Protein AF-A0A6N7Q7H0-F1 (afdb_monomer)

Foldseek 3Di:
DVVLLLQQLVVLLVLQQPDDPQDDDQWHFLQVSLVPVVPDPDRPNQVDSVSSLVSVVVCVVVVSFDFAADDDDPPDDVVSQVSRWHDDDPDTTGTTGNDDPVNVVVVVVVVLVPDDPVRNVVVVVLVVLLVVLCVLLVPPAALVPDDLLVNLVVLQVQCQVDQWWDFLQVSVVVCVVSSRCSVPDSVNSLVSVQVCCVVVSWPFAADDVVNDDDDPSQVVQWHDDPNDTTTTTGHPDDRDAPPVHDPDPPPPPDPPPVVVPPPPDPDD

Structure (mmCIF, N/CA/C/O backbone):
data_AF-A0A6N7Q7H0-F1
#
_entry.id   AF-A0A6N7Q7H0-F1
#
loop_
_atom_site.group_PDB
_atom_site.id
_atom_site.type_symbol
_atom_site.label_atom_id
_atom_site.label_alt_id
_atom_site.label_comp_id
_atom_site.label_asym_id
_atom_site.label_entity_id
_atom_site.label_seq_id
_atom_site.pdbx_PDB_ins_code
_atom_site.Cartn_x
_atom_site.Cartn_y
_atom_site.Cartn_z
_atom_site.occupancy
_atom_site.B_iso_or_equiv
_atom_site.auth_seq_id
_atom_site.auth_comp_id
_atom_site.auth_asym_id
_atom_site.auth_atom_id
_atom_site.pdbx_PDB_model_num
ATOM 1 N N . MET A 1 1 ? 29.461 3.430 -31.596 1.00 56.12 1 MET A N 1
ATOM 2 C CA . MET A 1 1 ? 28.627 2.215 -31.397 1.00 56.12 1 MET A CA 1
ATOM 3 C C . MET A 1 1 ? 27.780 2.255 -30.113 1.00 56.12 1 MET A C 1
ATOM 5 O O . MET A 1 1 ? 26.590 1.986 -30.199 1.00 56.12 1 MET A O 1
ATOM 9 N N . ASN A 1 2 ? 28.327 2.650 -28.950 1.00 62.22 2 ASN A N 1
ATOM 10 C CA . ASN A 1 2 ? 27.585 2.681 -27.670 1.00 62.22 2 ASN A CA 1
ATOM 11 C C . ASN A 1 2 ? 26.350 3.607 -27.648 1.00 62.22 2 ASN A C 1
ATOM 13 O O . ASN A 1 2 ? 25.322 3.217 -27.105 1.00 62.22 2 ASN A O 1
ATOM 17 N N . ALA A 1 3 ? 26.410 4.793 -28.267 1.00 70.69 3 ALA A N 1
ATOM 18 C CA . ALA A 1 3 ? 25.269 5.719 -28.323 1.00 70.69 3 ALA A CA 1
ATOM 19 C C . ALA A 1 3 ? 24.063 5.134 -29.087 1.00 70.69 3 ALA A C 1
ATOM 21 O O . ALA A 1 3 ? 22.930 5.220 -28.628 1.00 70.69 3 ALA A O 1
ATOM 22 N N . SER A 1 4 ? 24.323 4.439 -30.201 1.00 82.19 4 SER A N 1
ATOM 23 C CA . SER A 1 4 ? 23.300 3.769 -31.020 1.00 82.19 4 SER A CA 1
ATOM 24 C C . SER A 1 4 ? 22.627 2.593 -30.295 1.00 82.19 4 SER A C 1
ATOM 26 O O . SER A 1 4 ? 21.465 2.282 -30.556 1.00 82.19 4 SER A O 1
ATOM 28 N N . LEU A 1 5 ? 23.340 1.927 -29.381 1.00 82.75 5 LEU A N 1
ATOM 29 C CA . LEU A 1 5 ? 22.776 0.847 -28.568 1.00 82.75 5 LEU A CA 1
ATOM 30 C C . LEU A 1 5 ? 21.947 1.386 -27.393 1.00 82.75 5 LEU A C 1
ATOM 32 O O . LEU A 1 5 ? 20.908 0.813 -27.086 1.00 82.75 5 LEU A O 1
ATOM 36 N N . ARG A 1 6 ? 22.366 2.502 -26.780 1.00 82.25 6 ARG A N 1
ATOM 37 C CA . ARG A 1 6 ? 21.584 3.198 -25.742 1.00 82.25 6 ARG A CA 1
ATOM 38 C C . ARG A 1 6 ? 20.275 3.753 -26.296 1.00 82.25 6 ARG A C 1
ATOM 40 O O . ARG A 1 6 ? 19.232 3.457 -25.736 1.00 82.25 6 ARG A O 1
ATOM 47 N N . ALA A 1 7 ? 20.320 4.465 -27.425 1.00 81.75 7 ALA A N 1
ATOM 48 C CA . ALA A 1 7 ? 19.116 4.984 -28.079 1.00 81.75 7 ALA A CA 1
ATOM 49 C C . ALA A 1 7 ? 18.137 3.858 -28.455 1.00 81.75 7 ALA A C 1
ATOM 51 O O . ALA A 1 7 ? 16.937 3.974 -28.230 1.00 81.75 7 ALA A O 1
ATOM 52 N N . PHE A 1 8 ? 18.663 2.732 -28.955 1.00 85.19 8 PHE A N 1
ATOM 53 C CA . PHE A 1 8 ? 17.863 1.532 -29.195 1.00 85.19 8 PHE A CA 1
ATOM 54 C C . PHE A 1 8 ? 17.214 1.006 -27.906 1.00 85.19 8 PHE A C 1
ATOM 56 O O . PHE A 1 8 ? 16.010 0.781 -27.895 1.00 85.19 8 PHE A O 1
ATOM 63 N N . ALA A 1 9 ? 17.980 0.838 -26.823 1.00 86.00 9 ALA A N 1
ATOM 64 C CA . ALA A 1 9 ? 17.459 0.332 -25.554 1.00 86.00 9 ALA A CA 1
ATOM 65 C C . ALA A 1 9 ? 16.361 1.238 -24.975 1.00 86.00 9 ALA A C 1
ATOM 67 O O . ALA A 1 9 ? 15.273 0.751 -24.680 1.00 86.00 9 ALA A O 1
ATOM 68 N N . SER A 1 10 ? 16.596 2.552 -24.917 1.00 82.62 10 SER A N 1
ATOM 69 C CA . SER A 1 10 ? 15.601 3.526 -24.453 1.00 82.62 10 SER A CA 1
ATOM 70 C C . SER A 1 10 ? 14.346 3.541 -25.330 1.00 82.62 10 SER A C 1
ATOM 72 O O . SER A 1 10 ? 13.234 3.604 -24.810 1.00 82.62 10 SER A O 1
ATOM 74 N N . GLY A 1 11 ? 14.501 3.425 -26.654 1.00 82.56 11 GLY A N 1
ATOM 75 C CA . GLY A 1 11 ? 13.370 3.294 -27.574 1.00 82.56 11 GLY A CA 1
ATOM 76 C C . GLY A 1 11 ? 12.549 2.027 -27.322 1.00 82.56 11 GLY A C 1
ATOM 77 O O . GLY A 1 11 ? 11.324 2.074 -27.373 1.00 82.56 11 GLY A O 1
ATOM 78 N N . MET A 1 12 ? 13.201 0.907 -26.995 1.00 86.25 12 ME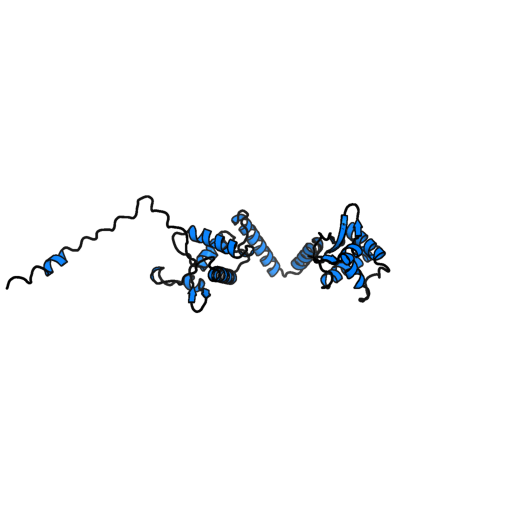T A N 1
ATOM 79 C CA . MET A 1 12 ? 12.520 -0.354 -26.679 1.00 86.25 12 MET A CA 1
ATOM 80 C C . MET A 1 12 ? 11.807 -0.332 -25.332 1.00 86.25 12 MET A C 1
ATOM 82 O O . MET A 1 12 ? 10.687 -0.825 -25.249 1.00 86.25 12 MET A O 1
ATOM 86 N N . GLU A 1 13 ? 12.404 0.264 -24.301 1.00 84.69 13 GLU A N 1
ATOM 87 C CA . GLU A 1 13 ? 11.727 0.458 -23.014 1.00 84.69 13 GLU A CA 1
ATOM 88 C C . GLU A 1 13 ? 10.519 1.397 -23.165 1.00 84.69 13 GLU A C 1
ATOM 90 O O . GLU A 1 13 ? 9.438 1.103 -22.659 1.00 84.69 13 GLU A O 1
ATOM 95 N N . SER A 1 14 ? 10.663 2.492 -23.922 1.00 82.19 14 SER A N 1
ATOM 96 C CA . SER A 1 14 ? 9.556 3.409 -24.219 1.00 82.19 14 SER A CA 1
ATOM 97 C C . SER A 1 14 ? 8.421 2.709 -24.974 1.00 82.19 14 SER A C 1
ATOM 99 O O . SER A 1 14 ? 7.264 2.818 -24.565 1.00 82.19 14 SER A O 1
ATOM 101 N N . ALA A 1 15 ? 8.749 1.927 -26.007 1.00 84.19 15 ALA A N 1
ATOM 102 C CA . ALA A 1 15 ? 7.771 1.132 -26.742 1.00 84.19 15 ALA A CA 1
ATOM 103 C C . ALA A 1 15 ? 7.095 0.088 -25.839 1.00 84.19 15 ALA A C 1
ATOM 105 O O . ALA A 1 15 ? 5.876 -0.013 -25.835 1.00 84.19 15 ALA A O 1
ATOM 106 N N . ALA A 1 16 ? 7.846 -0.638 -25.007 1.00 86.00 16 ALA A N 1
ATOM 107 C CA . ALA A 1 16 ? 7.274 -1.618 -24.084 1.00 86.00 16 ALA A CA 1
ATOM 108 C C . ALA A 1 16 ? 6.296 -0.974 -23.078 1.00 86.00 16 ALA A C 1
ATOM 110 O O . ALA A 1 16 ? 5.300 -1.587 -22.691 1.00 86.00 16 ALA A O 1
ATOM 111 N N . ARG A 1 17 ? 6.520 0.282 -22.671 1.00 82.75 17 ARG A N 1
ATOM 112 C CA . ARG A 1 17 ? 5.592 1.010 -21.788 1.00 82.75 17 ARG A CA 1
ATOM 113 C C . ARG A 1 17 ? 4.275 1.366 -22.473 1.00 82.75 17 ARG A C 1
ATOM 115 O O . ARG A 1 17 ? 3.238 1.250 -21.824 1.00 82.75 17 ARG A O 1
ATOM 122 N N . SER A 1 18 ? 4.307 1.764 -23.746 1.00 79.56 18 SER A N 1
ATOM 123 C CA . SER A 1 18 ? 3.118 2.220 -24.483 1.00 79.56 18 SER A CA 1
ATOM 124 C C . SER A 1 18 ? 2.223 1.094 -25.006 1.00 79.56 18 SER A C 1
ATOM 126 O O . SER A 1 18 ? 1.130 1.366 -25.489 1.00 79.56 18 SER A O 1
ATOM 128 N N . VAL A 1 19 ? 2.685 -0.154 -24.956 1.00 80.19 19 VAL A N 1
ATOM 129 C CA . VAL A 1 19 ? 2.004 -1.296 -25.575 1.00 80.19 19 VAL A CA 1
ATOM 130 C C . VAL A 1 19 ? 1.002 -1.939 -24.632 1.00 80.19 19 VAL A C 1
ATOM 132 O O . VAL A 1 19 ? 1.286 -2.160 -23.456 1.00 80.19 19 VAL A O 1
ATOM 135 N N . THR A 1 20 ? -0.160 -2.272 -25.187 1.00 74.00 20 THR A N 1
ATOM 136 C CA . THR A 1 20 ? -1.246 -3.000 -24.519 1.00 74.00 20 THR A CA 1
ATOM 137 C C . THR A 1 20 ? -1.360 -4.453 -24.993 1.00 74.00 20 THR A C 1
ATOM 139 O O . THR A 1 20 ? -1.853 -5.295 -24.249 1.00 74.00 20 THR A O 1
ATOM 142 N N . GLU A 1 21 ? -0.866 -4.778 -26.192 1.00 76.50 21 GLU A N 1
ATOM 143 C CA . GLU A 1 21 ? -0.900 -6.127 -26.771 1.00 76.50 21 GLU A CA 1
ATOM 144 C C . GLU A 1 21 ? 0.366 -6.944 -26.473 1.00 76.50 21 GLU A C 1
ATOM 146 O O . GLU A 1 21 ? 1.487 -6.443 -26.527 1.00 76.50 21 GLU A O 1
ATOM 151 N N . GLY A 1 22 ? 0.216 -8.246 -26.208 1.00 75.88 22 GLY A N 1
ATOM 152 C CA . GLY A 1 22 ? 1.366 -9.115 -25.922 1.00 75.88 22 GLY A CA 1
ATOM 153 C C . GLY A 1 22 ? 2.081 -8.771 -24.609 1.00 75.88 22 GLY A C 1
ATOM 154 O O . GLY A 1 22 ? 3.275 -9.048 -24.469 1.00 75.88 22 GLY A O 1
ATOM 155 N N . VAL A 1 23 ? 1.359 -8.155 -23.672 1.00 83.56 23 VAL A N 1
ATOM 156 C CA . VAL A 1 23 ? 1.803 -7.896 -22.300 1.00 83.56 23 VAL A CA 1
ATOM 157 C C . VAL A 1 23 ? 1.622 -9.169 -21.474 1.00 83.56 23 VAL A C 1
ATOM 159 O O . VAL A 1 23 ? 0.589 -9.830 -21.562 1.00 83.56 23 VAL A O 1
ATOM 162 N N . HIS A 1 24 ? 2.628 -9.512 -20.679 1.00 82.31 24 HIS A N 1
ATOM 163 C CA . HIS A 1 24 ? 2.572 -10.600 -19.711 1.00 82.31 24 HIS A CA 1
ATOM 164 C C . HIS A 1 24 ? 3.369 -10.196 -18.473 1.00 82.31 24 HIS A C 1
ATOM 166 O O . HIS A 1 24 ? 4.541 -9.821 -18.591 1.00 82.31 24 HIS A O 1
ATOM 172 N N . ASP A 1 25 ? 2.716 -10.239 -17.312 1.00 81.62 25 ASP A N 1
ATOM 173 C CA . ASP A 1 25 ? 3.185 -9.610 -16.076 1.00 81.62 25 ASP A CA 1
ATOM 174 C C . ASP A 1 25 ? 3.637 -8.154 -16.337 1.00 81.62 25 ASP A C 1
ATOM 176 O O . ASP A 1 25 ? 2.934 -7.368 -16.978 1.00 81.62 25 ASP A O 1
ATOM 180 N N . ASP A 1 26 ? 4.849 -7.805 -15.903 1.00 80.25 26 ASP A N 1
ATOM 181 C CA . ASP A 1 26 ? 5.472 -6.492 -16.094 1.00 80.25 26 ASP A CA 1
ATOM 182 C C . ASP A 1 26 ? 6.269 -6.372 -17.410 1.00 80.25 26 ASP A C 1
ATOM 184 O O . ASP A 1 26 ? 7.030 -5.419 -17.612 1.00 80.25 26 ASP A O 1
ATOM 188 N N . GLY A 1 27 ? 6.132 -7.336 -18.325 1.00 86.69 27 GLY A N 1
ATOM 189 C CA . GLY A 1 27 ? 6.903 -7.424 -19.565 1.00 86.69 27 GLY A CA 1
ATOM 190 C C . GLY A 1 27 ? 6.055 -7.420 -20.836 1.00 86.69 27 GLY A C 1
ATOM 191 O O . GLY A 1 27 ? 4.852 -7.661 -20.818 1.00 86.69 27 GLY A O 1
ATOM 192 N N . VAL A 1 28 ? 6.704 -7.169 -21.974 1.00 89.81 28 VAL A N 1
ATOM 193 C CA . VAL A 1 28 ? 6.108 -7.309 -23.314 1.00 89.81 28 VAL A CA 1
ATOM 194 C C . VAL A 1 28 ? 6.876 -8.356 -24.102 1.00 89.81 28 VAL A C 1
ATOM 196 O O . VAL A 1 28 ? 8.111 -8.340 -24.127 1.00 89.81 28 VAL A O 1
ATOM 199 N N . PHE A 1 29 ? 6.161 -9.257 -24.771 1.00 91.81 29 PHE A N 1
ATOM 200 C CA . PHE A 1 29 ? 6.767 -10.259 -25.642 1.00 91.81 29 PHE A CA 1
ATOM 201 C C . PHE A 1 29 ? 7.604 -9.619 -26.757 1.00 91.81 29 PHE A C 1
ATOM 203 O O . PHE A 1 29 ? 7.188 -8.675 -27.430 1.00 91.81 29 PHE A O 1
ATOM 210 N N . ILE A 1 30 ? 8.795 -10.178 -26.985 1.00 92.06 30 ILE A N 1
ATOM 211 C CA . ILE A 1 30 ? 9.772 -9.665 -27.958 1.00 92.06 30 ILE A CA 1
ATOM 212 C C . ILE A 1 30 ? 9.209 -9.647 -29.388 1.00 92.06 30 ILE A C 1
ATOM 214 O O . ILE A 1 30 ? 9.493 -8.717 -30.142 1.00 92.06 30 ILE A O 1
ATOM 218 N N . ALA A 1 31 ? 8.428 -10.656 -29.785 1.00 89.44 31 ALA A N 1
ATOM 219 C CA . ALA A 1 31 ? 7.894 -10.737 -31.145 1.00 89.44 31 ALA A CA 1
ATOM 220 C C . ALA A 1 31 ? 6.818 -9.669 -31.449 1.00 89.44 31 ALA A C 1
ATOM 222 O O . ALA A 1 31 ? 6.947 -9.009 -32.481 1.00 89.44 31 ALA A O 1
ATOM 223 N N . PRO A 1 32 ? 5.805 -9.434 -30.591 1.00 87.00 32 PRO A N 1
ATOM 224 C CA . PRO A 1 32 ? 4.932 -8.262 -30.692 1.00 87.00 32 PRO A CA 1
ATOM 225 C C . PRO A 1 32 ? 5.707 -6.944 -30.647 1.00 87.00 32 PRO A C 1
ATOM 227 O O . PRO A 1 32 ? 5.487 -6.083 -31.496 1.00 87.00 32 PRO A O 1
ATOM 230 N N . LEU A 1 33 ? 6.691 -6.820 -29.746 1.00 86.69 33 LEU A N 1
ATOM 231 C CA . LEU A 1 33 ? 7.492 -5.601 -29.625 1.00 86.69 33 LEU A CA 1
ATOM 232 C C . LEU A 1 33 ? 8.263 -5.270 -30.911 1.00 86.69 33 LEU A C 1
ATOM 234 O O . LEU A 1 33 ? 8.369 -4.106 -31.275 1.00 86.69 33 LEU A O 1
ATOM 238 N N . PHE A 1 34 ? 8.756 -6.280 -31.634 1.00 84.81 34 PHE A N 1
ATOM 239 C CA . PHE A 1 34 ? 9.429 -6.112 -32.927 1.00 84.81 34 PHE A CA 1
ATOM 240 C C . PHE A 1 34 ? 8.527 -5.514 -34.018 1.00 84.81 34 PHE A C 1
ATOM 242 O O . PHE A 1 34 ? 9.032 -4.869 -34.937 1.00 84.81 34 PHE A O 1
ATOM 249 N N . ARG A 1 35 ? 7.206 -5.722 -33.946 1.00 76.50 35 ARG A N 1
ATOM 250 C CA . ARG A 1 35 ? 6.269 -5.255 -34.982 1.00 76.50 35 ARG A CA 1
ATOM 251 C C . ARG A 1 35 ? 5.987 -3.751 -34.906 1.00 76.50 35 ARG A C 1
ATOM 253 O O . ARG A 1 35 ? 5.651 -3.162 -35.923 1.00 76.50 35 ARG A O 1
ATOM 260 N N . LEU A 1 36 ? 6.187 -3.136 -33.744 1.00 70.25 36 LEU A N 1
ATOM 261 C CA . LEU A 1 36 ? 5.838 -1.740 -33.456 1.00 70.25 36 LEU A CA 1
ATOM 262 C C . LEU A 1 36 ? 6.839 -0.679 -33.951 1.00 70.25 36 LEU A C 1
ATOM 264 O O . LEU A 1 36 ? 6.400 0.339 -34.480 1.00 70.25 36 LEU A O 1
ATOM 268 N N . PRO A 1 37 ? 8.175 -0.853 -33.839 1.00 58.00 37 PRO A N 1
ATOM 269 C CA . PRO A 1 37 ? 9.135 0.167 -34.269 1.00 58.00 37 PRO A CA 1
ATOM 270 C C . PRO A 1 37 ? 9.243 0.323 -35.796 1.00 58.00 37 PRO A C 1
ATOM 272 O O . PRO A 1 37 ? 10.163 0.982 -36.269 1.00 58.00 37 PRO A O 1
ATOM 275 N N . ARG A 1 38 ? 8.322 -0.256 -36.578 1.00 55.66 38 ARG A N 1
ATOM 276 C CA . ARG A 1 38 ? 8.178 0.037 -38.011 1.00 55.66 38 ARG A CA 1
ATOM 277 C C . ARG A 1 38 ? 7.305 1.264 -38.301 1.00 55.66 38 ARG A C 1
ATOM 279 O O . ARG A 1 38 ? 7.331 1.727 -39.432 1.00 55.66 38 ARG A O 1
ATOM 286 N N . GLU A 1 39 ? 6.593 1.803 -37.308 1.00 48.50 39 GLU A N 1
ATOM 287 C CA . GLU A 1 39 ? 5.636 2.908 -37.506 1.00 48.50 39 GLU A CA 1
ATOM 288 C C . GLU A 1 39 ? 6.085 4.263 -36.929 1.00 48.50 39 GLU A C 1
ATOM 290 O O . GLU A 1 39 ? 5.432 5.275 -37.167 1.00 48.50 39 GLU A O 1
ATOM 295 N N . ARG A 1 40 ? 7.200 4.328 -36.185 1.00 49.25 40 ARG A N 1
ATOM 296 C CA . ARG A 1 40 ? 7.731 5.591 -35.640 1.00 49.25 40 ARG A CA 1
ATOM 297 C C . ARG A 1 40 ? 9.182 5.804 -36.050 1.00 49.25 40 ARG A C 1
ATOM 299 O O . ARG A 1 40 ? 10.071 5.075 -35.608 1.00 49.25 40 ARG A O 1
ATOM 306 N N . ASP A 1 41 ? 9.398 6.832 -36.863 1.00 49.62 41 ASP A N 1
ATOM 307 C CA . ASP A 1 41 ? 10.705 7.340 -37.272 1.00 49.62 41 ASP A CA 1
ATOM 308 C C . ASP A 1 41 ? 11.636 7.522 -36.061 1.00 49.62 41 ASP A C 1
ATOM 310 O O . ASP A 1 41 ? 11.394 8.362 -35.195 1.00 49.62 41 ASP A O 1
ATOM 314 N N . GLY A 1 42 ? 12.710 6.726 -35.982 1.00 50.09 42 GLY A N 1
ATOM 315 C CA . GLY A 1 42 ? 13.804 6.983 -35.034 1.00 50.09 42 GLY A CA 1
ATOM 316 C C . GLY A 1 42 ? 14.519 5.776 -34.420 1.00 50.09 42 GLY A C 1
ATOM 317 O O . GLY A 1 42 ? 15.613 5.946 -33.879 1.00 50.09 42 GLY A O 1
ATOM 318 N N . VAL A 1 43 ? 13.989 4.551 -34.506 1.00 52.44 43 VAL A N 1
ATOM 319 C CA . VAL A 1 43 ? 14.730 3.352 -34.060 1.00 52.44 43 VAL A CA 1
ATOM 320 C C . VAL A 1 43 ? 15.498 2.783 -35.255 1.00 52.44 43 VAL A C 1
ATOM 322 O O . VAL A 1 43 ? 14.880 2.565 -36.294 1.00 52.44 43 VAL A O 1
ATOM 325 N N . PRO A 1 44 ? 16.819 2.510 -35.167 1.00 53.25 44 PRO A N 1
ATOM 326 C CA . PRO A 1 44 ? 17.532 1.858 -36.262 1.00 53.25 44 PRO A CA 1
ATOM 327 C C . PRO A 1 44 ? 16.843 0.528 -36.575 1.00 53.25 44 PRO A C 1
ATOM 329 O O . PRO A 1 44 ? 16.862 -0.397 -35.756 1.00 53.25 44 PRO A O 1
ATOM 332 N N . ALA A 1 45 ? 16.189 0.479 -37.738 1.00 60.22 45 ALA A N 1
ATOM 333 C CA . ALA A 1 45 ? 15.333 -0.619 -38.145 1.00 60.22 45 ALA A CA 1
ATOM 334 C C . ALA A 1 45 ? 16.143 -1.915 -38.120 1.00 60.22 45 ALA A C 1
ATOM 336 O O . ALA A 1 45 ? 17.085 -2.103 -38.889 1.00 60.22 45 ALA A O 1
ATOM 337 N N . CYS A 1 46 ? 15.799 -2.816 -37.204 1.00 71.75 46 CYS A N 1
ATOM 338 C CA . CYS A 1 46 ? 16.313 -4.171 -37.280 1.00 71.75 46 CYS A CA 1
ATOM 339 C C . CYS A 1 46 ? 15.587 -4.843 -38.455 1.00 71.75 46 CYS A C 1
ATOM 341 O O . CYS A 1 46 ? 14.362 -4.963 -38.406 1.00 71.75 46 CYS A O 1
ATOM 343 N N . PRO A 1 47 ? 16.292 -5.264 -39.520 1.00 73.81 47 PRO A N 1
ATOM 344 C CA . PRO A 1 47 ? 15.638 -5.741 -40.741 1.00 73.81 47 PRO A CA 1
ATOM 345 C C . PRO A 1 47 ? 14.868 -7.046 -40.509 1.00 73.81 47 PRO A C 1
ATOM 347 O O . PRO A 1 47 ? 13.892 -7.331 -41.200 1.00 73.81 47 PRO A O 1
ATOM 350 N N . THR A 1 48 ? 15.277 -7.825 -39.505 1.00 86.31 48 THR A N 1
ATOM 351 C CA . THR A 1 48 ? 14.691 -9.118 -39.156 1.00 86.31 48 THR A CA 1
ATOM 352 C C . THR A 1 48 ? 14.493 -9.252 -37.650 1.00 86.31 48 THR A C 1
ATOM 354 O O . THR A 1 48 ? 15.207 -8.636 -36.852 1.00 86.31 48 THR A O 1
ATOM 357 N N . LEU A 1 49 ? 13.566 -10.130 -37.254 1.00 87.56 49 LEU A N 1
ATOM 358 C CA . LEU A 1 49 ? 13.350 -10.494 -35.851 1.00 87.56 49 LEU A CA 1
ATOM 359 C C . LEU A 1 49 ? 14.626 -11.071 -35.212 1.00 87.56 49 LEU A C 1
ATOM 361 O O . LEU A 1 49 ? 14.902 -10.826 -34.041 1.00 87.56 49 LEU A O 1
ATOM 365 N N . SER A 1 50 ? 15.445 -11.794 -35.979 1.00 89.25 50 SER A N 1
ATOM 366 C CA . SER A 1 50 ? 16.729 -12.323 -35.504 1.00 89.25 50 SER A CA 1
ATOM 367 C C . SER A 1 50 ? 17.742 -11.212 -35.213 1.00 89.25 50 SER A C 1
ATOM 369 O O . SER A 1 50 ? 18.377 -11.229 -34.159 1.00 89.25 50 SER A O 1
ATOM 371 N N . ALA A 1 51 ? 17.858 -10.213 -36.097 1.00 88.19 51 ALA A N 1
ATOM 372 C CA . ALA A 1 51 ? 18.715 -9.048 -35.866 1.00 88.19 51 ALA A CA 1
ATOM 373 C C . ALA A 1 51 ? 18.238 -8.235 -34.653 1.00 88.19 51 ALA A C 1
ATOM 375 O O . ALA A 1 51 ? 19.048 -7.792 -33.838 1.00 88.19 51 ALA A O 1
ATOM 376 N N . PHE A 1 52 ? 16.919 -8.108 -34.494 1.00 89.50 52 PHE A N 1
ATOM 377 C CA . PHE A 1 52 ? 16.300 -7.464 -33.341 1.00 89.50 52 PHE A CA 1
ATOM 378 C C . PHE A 1 52 ? 16.639 -8.177 -32.028 1.00 89.50 52 PHE A C 1
ATOM 380 O O . PHE A 1 52 ? 17.153 -7.556 -31.099 1.00 89.50 52 PHE A O 1
ATOM 387 N N . LYS A 1 53 ? 16.448 -9.500 -31.978 1.00 92.81 53 LYS A N 1
ATOM 388 C CA . LYS A 1 53 ? 16.820 -10.346 -30.835 1.00 92.81 53 LYS A CA 1
ATOM 389 C C . LYS A 1 53 ? 18.305 -10.238 -30.490 1.00 92.81 53 LYS A C 1
ATOM 391 O O . LYS A 1 53 ? 18.649 -10.088 -29.320 1.00 92.81 53 LYS A O 1
ATOM 396 N N . ALA A 1 54 ? 19.188 -10.270 -31.489 1.00 91.62 54 ALA A N 1
ATOM 397 C CA . ALA A 1 54 ? 20.627 -10.119 -31.276 1.00 91.62 54 ALA A CA 1
ATOM 398 C C . ALA A 1 54 ? 20.973 -8.750 -30.667 1.00 91.62 54 ALA A C 1
ATOM 400 O O . ALA A 1 54 ? 21.789 -8.659 -29.748 1.00 91.62 54 ALA A O 1
ATOM 401 N N . ARG A 1 55 ? 20.308 -7.685 -31.128 1.00 90.50 55 ARG A N 1
ATOM 402 C CA . ARG A 1 55 ? 20.505 -6.328 -30.612 1.00 90.50 55 ARG A CA 1
ATOM 403 C C . ARG A 1 55 ? 19.940 -6.146 -29.199 1.00 90.50 55 ARG A C 1
ATOM 405 O O . ARG A 1 55 ? 20.597 -5.513 -28.373 1.00 90.50 55 ARG A O 1
ATOM 412 N N . LEU A 1 56 ? 18.796 -6.762 -28.884 1.00 91.88 56 LEU A N 1
ATOM 413 C CA . LEU A 1 56 ? 18.262 -6.848 -27.517 1.00 91.88 56 LEU A CA 1
ATOM 414 C C . LEU A 1 56 ? 19.238 -7.562 -26.579 1.00 91.88 56 LEU A C 1
ATOM 416 O O . LEU A 1 56 ? 19.527 -7.048 -25.502 1.00 91.88 56 LEU A O 1
ATOM 420 N N . LEU A 1 57 ? 19.807 -8.698 -26.997 1.00 93.31 57 LEU A N 1
ATOM 421 C CA . LEU A 1 57 ? 20.832 -9.393 -26.214 1.00 93.31 57 LEU A CA 1
ATOM 422 C C . LEU A 1 57 ? 22.082 -8.538 -26.010 1.00 93.31 57 LEU A C 1
ATOM 424 O O . LEU A 1 57 ? 22.664 -8.554 -24.929 1.00 93.31 57 LEU A O 1
ATOM 428 N N . GLN A 1 58 ? 22.505 -7.784 -27.025 1.00 91.31 58 GLN A N 1
ATOM 429 C CA . GLN A 1 58 ? 23.641 -6.877 -26.899 1.00 91.31 58 GLN A CA 1
ATOM 430 C C . GLN A 1 58 ? 23.366 -5.779 -25.862 1.00 91.31 58 GLN A C 1
ATOM 432 O O . GLN A 1 58 ? 24.231 -5.500 -25.032 1.00 91.31 58 GLN A O 1
ATOM 437 N N . ALA A 1 59 ? 22.169 -5.185 -25.878 1.00 88.88 59 ALA A N 1
ATOM 438 C CA . ALA A 1 59 ? 21.745 -4.188 -24.896 1.00 88.88 59 ALA A CA 1
ATOM 439 C C . ALA A 1 59 ? 21.628 -4.788 -23.483 1.00 88.88 59 ALA A C 1
ATOM 441 O O . ALA A 1 59 ? 22.149 -4.208 -22.530 1.00 88.88 59 ALA A O 1
ATOM 442 N N . TYR A 1 60 ? 21.048 -5.983 -23.363 1.00 90.31 60 TYR A N 1
ATOM 443 C CA . TYR A 1 60 ? 20.947 -6.740 -22.114 1.00 90.31 60 TYR A CA 1
ATOM 444 C C . TYR A 1 60 ? 22.322 -7.072 -21.518 1.00 90.31 60 TYR A C 1
ATOM 446 O O . TYR A 1 60 ? 22.594 -6.763 -20.362 1.00 90.31 60 TYR A O 1
ATOM 454 N N . ASN A 1 61 ? 23.242 -7.618 -22.319 1.00 89.25 61 ASN A N 1
ATOM 455 C CA . ASN A 1 61 ? 24.597 -7.964 -21.873 1.00 89.25 61 ASN A CA 1
ATOM 456 C C . ASN A 1 61 ? 25.417 -6.728 -21.461 1.00 89.25 61 ASN A C 1
ATOM 458 O O . ASN A 1 61 ? 26.388 -6.846 -20.718 1.00 89.25 61 ASN A O 1
ATOM 462 N N . ARG A 1 62 ? 25.041 -5.539 -21.950 1.00 86.38 62 ARG A N 1
ATOM 463 C CA . ARG A 1 62 ? 25.611 -4.245 -21.547 1.00 86.38 62 ARG A CA 1
ATOM 464 C C . ARG A 1 62 ? 24.855 -3.592 -20.383 1.00 86.38 62 ARG A C 1
ATOM 466 O O . ARG A 1 62 ? 25.246 -2.512 -19.954 1.00 86.38 62 ARG A O 1
ATOM 473 N N . GLY A 1 63 ? 23.803 -4.232 -19.874 1.00 84.12 63 GLY A N 1
ATOM 474 C CA . GLY A 1 63 ? 22.995 -3.753 -18.754 1.00 84.12 63 GLY A CA 1
ATOM 475 C C . GLY A 1 63 ? 22.166 -2.506 -19.064 1.00 84.12 63 GLY A C 1
ATOM 476 O O . GLY A 1 63 ? 21.917 -1.725 -18.149 1.00 84.12 63 GLY A O 1
ATOM 477 N N . LEU A 1 64 ? 21.802 -2.301 -20.335 1.00 85.25 64 LEU A N 1
ATOM 478 C CA . LEU A 1 64 ? 21.046 -1.136 -20.814 1.00 85.25 64 LEU A CA 1
ATOM 479 C C . LEU A 1 64 ? 19.527 -1.346 -20.813 1.00 85.25 64 LEU A C 1
ATOM 481 O O . LEU A 1 64 ? 18.796 -0.377 -20.944 1.00 85.25 64 LEU A O 1
ATOM 485 N N . LEU A 1 65 ? 19.074 -2.596 -20.722 1.00 88.06 65 LEU A N 1
ATOM 486 C CA . LEU A 1 65 ? 17.672 -2.978 -20.570 1.00 88.06 65 LEU A CA 1
ATOM 487 C C . LEU A 1 65 ? 17.592 -4.309 -19.821 1.00 88.06 65 LEU A C 1
ATOM 489 O O . LEU A 1 65 ? 18.588 -5.036 -19.726 1.00 88.06 65 LEU A O 1
ATOM 493 N N . GLU A 1 66 ? 16.403 -4.649 -19.336 1.00 90.25 66 GLU A N 1
ATOM 494 C CA . GLU A 1 66 ? 16.137 -5.919 -18.663 1.00 90.25 66 GLU A CA 1
ATOM 495 C C . GLU A 1 66 ? 15.272 -6.837 -19.537 1.00 90.25 66 GLU A C 1
ATOM 497 O O . GLU A 1 66 ? 14.298 -6.416 -20.163 1.00 90.25 66 GLU A O 1
ATOM 502 N N . LEU A 1 67 ? 15.653 -8.115 -19.581 1.00 92.00 67 LEU A N 1
ATOM 503 C CA . LEU A 1 67 ? 14.899 -9.176 -20.239 1.00 92.00 67 LEU A CA 1
ATOM 504 C C . LEU A 1 67 ? 14.384 -10.151 -19.185 1.00 92.00 67 LEU A C 1
ATOM 506 O O . LEU A 1 67 ? 15.090 -10.450 -18.220 1.00 92.00 67 LEU A O 1
ATOM 510 N N . ALA A 1 68 ? 13.186 -10.687 -19.398 1.00 90.44 68 ALA A N 1
ATOM 511 C CA . ALA A 1 68 ? 12.565 -11.637 -18.483 1.00 90.44 68 ALA A CA 1
ATOM 512 C C . ALA A 1 68 ? 12.148 -12.937 -19.171 1.00 90.44 68 ALA A C 1
ATOM 514 O O . ALA A 1 68 ? 11.988 -13.026 -20.395 1.00 90.44 68 ALA A O 1
ATOM 515 N N . THR A 1 69 ? 12.034 -13.977 -18.352 1.00 91.00 69 THR A N 1
ATOM 516 C CA . THR A 1 69 ? 11.530 -15.284 -18.758 1.00 91.00 69 THR A CA 1
ATOM 517 C C . THR A 1 69 ? 10.016 -15.297 -18.558 1.00 91.00 69 THR A C 1
ATOM 519 O O . THR A 1 69 ? 9.513 -14.696 -17.617 1.00 91.00 69 THR A O 1
ATOM 522 N N . CYS A 1 70 ? 9.287 -15.942 -19.467 1.00 86.50 70 CYS A N 1
ATOM 523 C CA . CYS A 1 70 ? 7.874 -16.225 -19.261 1.00 86.50 70 CYS A CA 1
ATOM 524 C C . CYS A 1 70 ? 7.807 -17.592 -18.577 1.00 86.50 70 CYS A C 1
ATOM 526 O O . CYS A 1 70 ? 8.302 -18.581 -19.130 1.00 86.50 70 CYS A O 1
ATOM 528 N N . GLN A 1 71 ? 7.270 -17.634 -17.359 1.00 75.81 71 GLN A N 1
ATOM 529 C CA . GLN A 1 71 ? 6.894 -18.897 -16.735 1.00 75.81 71 GLN A CA 1
ATOM 530 C C . GLN A 1 71 ? 5.568 -19.313 -17.371 1.00 75.81 71 GLN A C 1
ATOM 532 O O . GLN A 1 71 ? 4.678 -18.484 -17.520 1.00 75.81 71 GLN A O 1
ATOM 537 N N . ARG A 1 72 ? 5.487 -20.555 -17.862 1.00 62.09 72 ARG A N 1
ATOM 538 C CA . ARG A 1 72 ? 4.346 -21.039 -18.656 1.00 62.09 72 ARG A CA 1
ATOM 539 C C . ARG A 1 72 ? 3.025 -20.703 -17.955 1.00 62.09 72 ARG A C 1
ATOM 541 O O . ARG A 1 72 ? 2.779 -21.212 -16.869 1.00 62.09 72 ARG A O 1
ATOM 548 N N . ALA A 1 73 ? 2.198 -19.896 -18.610 1.00 60.50 73 ALA A N 1
ATOM 549 C CA . ALA A 1 73 ? 0.824 -19.616 -18.218 1.00 60.50 73 ALA A CA 1
ATOM 550 C C . ALA A 1 73 ? -0.123 -20.220 -19.265 1.00 60.50 73 ALA A C 1
ATOM 552 O O . ALA A 1 73 ? 0.184 -20.182 -20.460 1.00 60.50 73 ALA A O 1
ATOM 553 N N . GLU A 1 74 ? -1.241 -20.794 -18.815 1.00 57.62 74 GLU A N 1
ATOM 554 C CA . GLU A 1 74 ? -2.222 -21.499 -19.660 1.00 57.62 74 GLU A CA 1
ATOM 555 C C . GLU A 1 74 ? -2.867 -20.578 -20.715 1.00 57.62 74 GLU A C 1
ATOM 557 O O . GLU A 1 74 ? -3.205 -21.033 -21.805 1.00 57.62 74 GLU A O 1
ATOM 562 N N . ASP A 1 75 ? -2.909 -19.268 -20.450 1.00 69.38 75 ASP A N 1
ATOM 563 C CA . ASP A 1 75 ? -3.592 -18.269 -21.284 1.00 69.38 75 ASP A CA 1
ATOM 564 C C . ASP A 1 75 ? -2.697 -17.586 -22.340 1.00 69.38 75 ASP A C 1
ATOM 566 O O . ASP A 1 75 ? -3.125 -16.660 -23.033 1.00 69.38 75 ASP A O 1
ATOM 570 N N . VAL A 1 76 ? -1.433 -18.001 -22.484 1.00 77.69 76 VAL A N 1
ATOM 571 C CA . VAL A 1 76 ? -0.487 -17.354 -23.409 1.00 77.69 76 VAL A CA 1
ATOM 572 C C . VAL A 1 76 ? -0.342 -18.155 -24.699 1.00 77.69 76 VAL A C 1
ATOM 574 O O . VAL A 1 76 ? 0.022 -19.329 -24.691 1.00 77.69 76 VAL A O 1
ATOM 577 N N . ASN A 1 77 ? -0.517 -17.484 -25.843 1.00 83.88 77 ASN A N 1
ATOM 578 C CA . ASN A 1 77 ? -0.338 -18.106 -27.153 1.00 83.88 77 ASN A CA 1
ATOM 579 C C . ASN A 1 77 ? 1.091 -18.690 -27.312 1.00 83.88 77 ASN A C 1
ATOM 581 O O . ASN A 1 77 ? 2.068 -17.928 -27.361 1.00 83.88 77 ASN A O 1
ATOM 585 N N . PRO A 1 78 ? 1.244 -20.020 -27.479 1.00 85.19 78 PRO A N 1
ATOM 586 C CA . PRO A 1 78 ? 2.550 -20.677 -27.513 1.00 85.19 78 PRO A CA 1
ATOM 587 C C . PRO A 1 78 ? 3.411 -20.250 -28.708 1.00 85.19 78 PRO A C 1
ATOM 589 O O . PRO A 1 78 ? 4.641 -20.250 -28.616 1.00 85.19 78 PRO A O 1
ATOM 592 N N . LEU A 1 79 ? 2.795 -19.821 -29.815 1.00 87.31 79 LEU A N 1
ATOM 593 C CA . LEU A 1 79 ? 3.518 -19.304 -30.977 1.00 87.31 79 LEU A CA 1
ATOM 594 C C . LEU A 1 79 ? 4.181 -17.960 -30.669 1.00 87.31 79 LEU A C 1
ATOM 596 O O . LEU A 1 79 ? 5.296 -17.712 -31.125 1.00 87.31 79 LEU A O 1
ATOM 600 N N . VAL A 1 80 ? 3.540 -17.109 -29.862 1.00 87.69 80 VAL A N 1
ATOM 601 C CA . VAL A 1 80 ? 4.115 -15.825 -29.431 1.00 87.69 80 VAL A CA 1
ATOM 602 C C . VAL A 1 80 ? 5.309 -16.062 -28.510 1.00 87.69 80 VAL A C 1
ATOM 604 O O . VAL A 1 80 ? 6.342 -15.409 -28.675 1.00 87.69 80 VAL A O 1
ATOM 607 N N . VAL A 1 81 ? 5.212 -17.035 -27.599 1.00 87.69 81 VAL A N 1
ATOM 608 C CA . VAL A 1 81 ? 6.315 -17.429 -26.708 1.00 87.69 81 VAL A CA 1
ATOM 609 C C . VAL A 1 81 ? 7.501 -17.948 -27.520 1.00 87.69 81 VAL A C 1
ATOM 611 O O . VAL A 1 81 ? 8.615 -17.441 -27.374 1.00 87.69 81 VAL A O 1
ATOM 614 N N . ALA A 1 82 ? 7.267 -18.893 -28.435 1.00 88.94 82 ALA A N 1
ATOM 615 C CA . ALA A 1 82 ? 8.310 -19.454 -29.292 1.00 88.94 82 ALA A CA 1
ATOM 616 C C . ALA A 1 82 ? 8.948 -18.385 -30.196 1.00 88.94 82 ALA A C 1
ATOM 618 O O . ALA A 1 82 ? 10.174 -18.272 -30.276 1.00 88.94 82 ALA A O 1
ATOM 619 N N . ALA A 1 83 ? 8.129 -17.534 -30.821 1.00 89.00 83 ALA A N 1
ATOM 620 C CA . ALA A 1 83 ? 8.607 -16.434 -31.652 1.00 89.00 83 ALA A CA 1
ATOM 621 C C . ALA A 1 83 ? 9.392 -15.393 -30.844 1.00 89.00 83 ALA A C 1
ATOM 623 O O . ALA A 1 83 ? 10.298 -14.764 -31.389 1.00 89.00 83 ALA A O 1
ATOM 624 N N . SER A 1 84 ? 9.111 -15.230 -29.552 1.00 91.94 84 SER A N 1
ATOM 625 C CA . SER A 1 84 ? 9.805 -14.278 -28.678 1.00 91.94 84 SER A CA 1
ATOM 626 C C . SER A 1 84 ? 11.068 -14.842 -28.030 1.00 91.94 84 SER A C 1
ATOM 628 O O . SER A 1 84 ? 11.917 -14.069 -27.599 1.00 91.94 84 SER A O 1
ATOM 630 N N . ALA A 1 85 ? 11.241 -16.164 -28.015 1.00 92.38 85 ALA A N 1
ATOM 631 C CA . ALA A 1 85 ? 12.362 -16.819 -27.355 1.00 92.38 85 ALA A CA 1
ATOM 632 C C . ALA A 1 85 ? 13.724 -16.328 -27.882 1.00 92.38 85 AL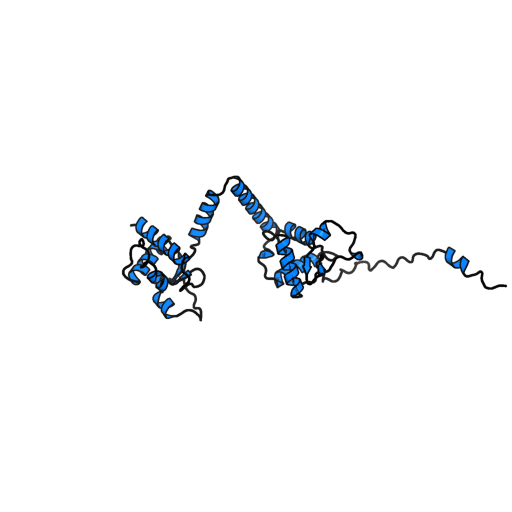A A C 1
ATOM 634 O O . ALA A 1 85 ? 14.014 -16.382 -29.084 1.00 92.38 85 ALA A O 1
ATOM 635 N N . VAL A 1 86 ? 14.579 -15.868 -26.971 1.00 93.06 86 VAL A N 1
ATOM 636 C CA . VAL A 1 86 ? 15.962 -15.475 -27.241 1.00 93.06 86 VAL A CA 1
ATOM 637 C C . VAL A 1 86 ? 16.872 -15.999 -26.134 1.00 93.06 86 VAL A C 1
ATOM 639 O O . VAL A 1 86 ? 16.627 -15.793 -24.948 1.00 93.06 86 VAL A O 1
ATOM 642 N N . ARG A 1 87 ? 17.931 -16.718 -26.510 1.00 91.12 87 ARG A N 1
ATOM 643 C CA . ARG A 1 87 ? 18.800 -17.410 -25.553 1.00 91.12 87 ARG A CA 1
ATOM 644 C C . ARG A 1 87 ? 20.077 -16.619 -25.296 1.00 91.12 87 ARG A C 1
ATOM 646 O O . ARG A 1 87 ? 20.794 -16.286 -26.234 1.00 91.12 87 ARG A O 1
ATOM 653 N N . SER A 1 88 ? 20.400 -16.399 -24.025 1.00 89.31 88 SER A N 1
ATOM 654 C CA . SER A 1 88 ? 21.731 -15.973 -23.583 1.00 89.31 88 SER A CA 1
ATOM 655 C C . SER A 1 88 ? 22.268 -16.990 -22.588 1.00 89.31 88 SER A C 1
ATOM 657 O O . SER A 1 88 ? 21.672 -17.217 -21.534 1.00 89.31 88 SER A O 1
ATOM 659 N N . ARG A 1 89 ? 23.406 -17.615 -22.906 1.00 86.44 89 ARG A N 1
ATOM 660 C CA . ARG A 1 89 ? 24.029 -18.655 -22.069 1.00 86.44 89 ARG A CA 1
ATOM 661 C C . ARG A 1 89 ? 23.023 -19.772 -21.707 1.00 86.44 89 ARG A C 1
ATOM 663 O O . ARG A 1 89 ? 22.597 -20.536 -22.578 1.00 86.44 89 ARG A O 1
ATOM 670 N N . ARG A 1 90 ? 22.651 -19.875 -20.425 1.00 88.38 90 ARG A N 1
ATOM 671 C CA . ARG A 1 90 ? 21.739 -20.888 -19.866 1.00 88.38 90 ARG A CA 1
ATOM 672 C C . ARG A 1 90 ? 20.288 -20.405 -19.724 1.00 88.38 90 ARG A C 1
ATOM 674 O O . ARG A 1 90 ? 19.456 -21.184 -19.280 1.00 88.38 90 ARG A O 1
ATOM 681 N N . THR A 1 91 ? 19.979 -19.170 -20.123 1.00 89.12 91 THR A N 1
ATOM 682 C CA . THR A 1 91 ? 18.660 -18.557 -19.915 1.00 89.12 91 THR A CA 1
ATOM 683 C C . THR A 1 91 ? 17.993 -18.233 -21.247 1.00 89.12 91 THR A C 1
ATOM 685 O O . THR A 1 91 ? 18.622 -17.659 -22.139 1.00 89.12 91 THR A O 1
ATOM 688 N N . THR A 1 92 ? 16.711 -18.577 -21.373 1.00 92.81 92 THR A N 1
ATOM 689 C CA . THR A 1 92 ? 15.869 -18.188 -22.512 1.00 92.81 92 THR A CA 1
ATOM 690 C C . THR A 1 92 ? 14.908 -17.099 -22.069 1.00 92.81 92 THR A C 1
ATOM 692 O O . THR A 1 92 ? 14.021 -17.334 -21.251 1.00 92.81 92 THR A O 1
ATOM 695 N N . PHE A 1 93 ? 15.096 -15.905 -22.609 1.00 93.62 93 PHE A N 1
ATOM 696 C CA . PHE A 1 93 ? 14.228 -14.762 -22.384 1.00 93.62 93 PHE A CA 1
ATOM 697 C C . PHE A 1 93 ? 13.118 -14.720 -23.426 1.00 93.62 93 PHE A C 1
ATOM 699 O O . PHE A 1 93 ? 13.285 -15.198 -24.547 1.00 93.62 93 PHE A O 1
ATOM 706 N N . HIS A 1 94 ? 11.996 -14.127 -23.046 1.00 93.75 94 HIS A N 1
ATOM 707 C CA . HIS A 1 94 ? 10.803 -14.015 -23.885 1.00 93.75 94 HIS A CA 1
ATOM 708 C C . HIS A 1 94 ? 10.249 -12.588 -23.879 1.00 93.75 94 HIS A C 1
ATOM 710 O O . HIS A 1 94 ? 9.587 -12.179 -24.831 1.00 93.75 94 HIS A O 1
ATOM 716 N N . LEU A 1 95 ? 10.539 -11.833 -22.819 1.00 92.38 95 LEU A N 1
ATOM 717 C CA . LEU A 1 95 ? 9.956 -10.529 -22.551 1.00 92.38 95 LEU A CA 1
ATOM 718 C C . LEU A 1 95 ? 11.046 -9.461 -22.473 1.00 92.38 95 LEU A C 1
ATOM 720 O O . LEU A 1 95 ? 12.134 -9.720 -21.949 1.00 92.38 95 LEU A O 1
ATOM 724 N N . VAL A 1 96 ? 10.720 -8.254 -22.922 1.00 90.44 96 VAL A N 1
ATOM 725 C CA . VAL A 1 96 ? 11.407 -7.021 -22.520 1.00 90.44 96 VAL A CA 1
ATOM 726 C C . VAL A 1 96 ? 10.636 -6.432 -21.343 1.00 90.44 96 VAL A C 1
ATOM 728 O O . VAL A 1 96 ? 9.418 -6.277 -21.425 1.00 90.44 96 VAL A O 1
ATOM 731 N N . GLN A 1 97 ? 11.323 -6.140 -20.240 1.00 88.62 97 GLN A N 1
ATOM 732 C CA . GLN A 1 97 ? 10.704 -5.544 -19.054 1.00 88.62 97 GLN A CA 1
ATOM 733 C C . GLN A 1 97 ? 10.255 -4.107 -19.348 1.00 88.62 97 GLN A C 1
ATOM 735 O O . GLN A 1 97 ? 11.018 -3.319 -19.907 1.00 88.62 97 GLN A O 1
ATOM 740 N N . ARG A 1 98 ? 9.021 -3.759 -18.960 1.00 80.62 98 ARG A N 1
ATOM 741 C CA . ARG A 1 98 ? 8.465 -2.400 -19.135 1.00 80.62 98 ARG A CA 1
ATOM 742 C C . ARG A 1 98 ? 9.116 -1.402 -18.175 1.00 80.62 98 ARG A C 1
ATOM 744 O O . ARG A 1 98 ? 9.264 -0.217 -18.492 1.00 80.62 98 ARG A O 1
ATOM 751 N N . TRP A 1 99 ? 9.536 -1.908 -17.018 1.00 70.12 99 TRP A N 1
ATOM 752 C CA . TRP A 1 99 ? 10.143 -1.155 -15.930 1.00 70.12 99 TRP A CA 1
ATOM 753 C C . TRP A 1 99 ? 11.385 -1.900 -15.440 1.00 70.12 99 TRP A C 1
ATOM 755 O O . TRP A 1 99 ? 11.301 -2.762 -14.570 1.00 70.12 99 TRP A O 1
ATOM 765 N N . SER A 1 100 ? 12.554 -1.599 -16.010 1.00 64.44 100 SER A N 1
ATOM 766 C CA . SER A 1 100 ? 13.802 -2.153 -15.479 1.00 64.44 100 SER A CA 1
ATOM 767 C C . SER A 1 100 ? 14.027 -1.631 -14.053 1.00 64.44 100 SER A C 1
ATOM 769 O O . SER A 1 100 ? 13.833 -0.442 -13.786 1.00 64.44 100 SER A O 1
ATOM 771 N N . ARG A 1 101 ? 14.458 -2.476 -13.105 1.00 61.16 101 ARG A N 1
ATOM 772 C CA . ARG A 1 101 ? 14.688 -2.028 -11.711 1.00 61.16 101 ARG A CA 1
ATOM 773 C C . ARG A 1 101 ? 15.647 -0.837 -11.639 1.00 61.16 101 ARG A C 1
ATOM 775 O O . ARG A 1 101 ? 15.479 0.043 -10.801 1.00 61.16 101 ARG A O 1
ATOM 782 N N . ARG A 1 102 ? 16.611 -0.770 -12.561 1.00 61.16 102 ARG A N 1
ATOM 783 C CA . ARG A 1 102 ? 17.529 0.370 -12.718 1.00 61.16 102 ARG A CA 1
ATOM 784 C C . ARG A 1 102 ? 16.840 1.667 -13.143 1.00 61.16 102 ARG A C 1
ATOM 786 O O . ARG A 1 102 ? 17.220 2.719 -12.640 1.00 61.16 102 ARG A O 1
ATOM 793 N N . THR A 1 103 ? 15.844 1.615 -14.030 1.00 61.09 103 THR A N 1
ATOM 794 C CA . THR A 1 103 ? 15.113 2.827 -14.436 1.00 61.09 103 THR A CA 1
ATOM 795 C C . THR A 1 103 ? 14.186 3.334 -13.345 1.00 61.09 103 THR A C 1
ATOM 797 O O . THR A 1 103 ? 13.976 4.536 -13.280 1.00 61.09 103 THR A O 1
ATOM 800 N N . MET A 1 104 ? 13.696 2.473 -12.448 1.00 61.41 104 MET A N 1
ATOM 801 C CA . MET A 1 104 ? 12.954 2.935 -11.271 1.00 61.41 104 MET A CA 1
ATOM 802 C C . MET A 1 104 ? 13.835 3.750 -10.321 1.00 61.41 104 MET A C 1
ATOM 804 O O . MET A 1 104 ? 13.428 4.833 -9.921 1.00 61.41 104 MET A O 1
ATOM 808 N N . PHE A 1 105 ? 15.045 3.280 -9.994 1.00 65.38 105 PHE A N 1
ATOM 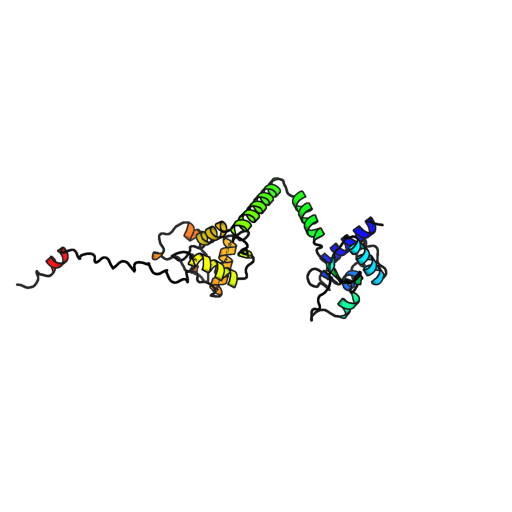809 C CA . PHE A 1 105 ? 15.963 4.046 -9.140 1.00 65.38 105 PHE A CA 1
ATOM 810 C C . PHE A 1 105 ? 16.423 5.345 -9.803 1.00 65.38 105 PHE A C 1
ATOM 812 O O . PHE A 1 105 ? 16.356 6.387 -9.169 1.00 65.38 105 PHE A O 1
ATOM 819 N N . ALA A 1 106 ? 16.791 5.307 -11.087 1.00 66.38 106 ALA A N 1
ATOM 820 C CA . ALA A 1 106 ? 17.160 6.519 -11.817 1.00 66.38 106 ALA A CA 1
ATOM 821 C C . ALA A 1 106 ? 15.993 7.521 -11.906 1.00 66.38 106 ALA A C 1
ATOM 823 O O . ALA A 1 106 ? 16.186 8.704 -11.666 1.00 66.38 106 ALA A O 1
ATOM 824 N N . ALA A 1 107 ? 14.768 7.054 -12.171 1.00 68.81 107 ALA A N 1
ATOM 825 C CA . ALA A 1 107 ? 13.589 7.918 -12.178 1.00 68.81 107 ALA A CA 1
ATOM 826 C C . ALA A 1 107 ? 13.270 8.478 -10.785 1.00 68.81 107 ALA A C 1
ATOM 828 O O . ALA A 1 107 ? 12.826 9.616 -10.673 1.00 68.81 107 ALA A O 1
ATOM 829 N N . LEU A 1 108 ? 13.488 7.702 -9.720 1.00 73.56 108 LEU A N 1
ATOM 830 C CA . LEU A 1 108 ? 13.348 8.189 -8.349 1.00 73.56 108 LEU A CA 1
ATOM 831 C C . LEU A 1 108 ? 14.400 9.255 -8.031 1.00 73.56 108 LEU A C 1
ATOM 833 O O . LEU A 1 108 ? 14.041 10.275 -7.451 1.00 73.56 108 LEU A O 1
ATOM 837 N N . ASP A 1 109 ? 15.650 9.061 -8.448 1.00 74.75 109 ASP A N 1
ATOM 838 C CA . ASP A 1 109 ? 16.720 10.047 -8.284 1.00 74.75 109 ASP A CA 1
ATOM 839 C C . ASP A 1 109 ? 16.421 11.337 -9.063 1.00 74.75 109 ASP A C 1
ATOM 841 O O . ASP A 1 109 ? 16.553 12.429 -8.509 1.00 74.75 109 ASP A O 1
ATOM 845 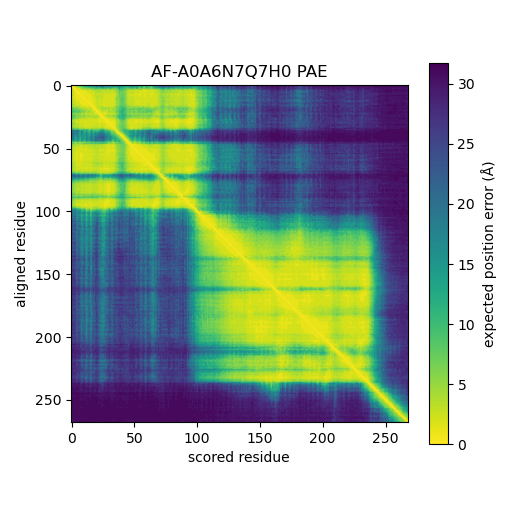N N . ASP A 1 110 ? 15.932 11.229 -10.302 1.00 77.31 110 ASP A N 1
ATOM 846 C CA . ASP A 1 110 ? 15.509 12.377 -11.113 1.00 77.31 110 ASP A CA 1
ATOM 847 C C . ASP A 1 110 ? 14.347 13.133 -10.450 1.00 77.31 110 ASP A C 1
ATOM 849 O O . ASP A 1 110 ? 14.355 14.363 -10.370 1.00 77.31 110 ASP A O 1
ATOM 853 N N . VAL A 1 111 ? 13.353 12.407 -9.922 1.00 78.25 111 VAL A N 1
ATOM 854 C CA . VAL A 1 111 ? 12.225 12.999 -9.188 1.00 78.25 111 VAL A CA 1
ATOM 855 C C . VAL A 1 111 ? 12.718 13.705 -7.933 1.00 78.25 111 VAL A C 1
ATOM 857 O O . VAL A 1 111 ? 12.329 14.845 -7.698 1.00 78.25 111 VAL A O 1
ATOM 860 N N . VAL A 1 112 ? 13.588 13.066 -7.148 1.00 80.38 112 VAL A N 1
ATOM 861 C CA . VAL A 1 112 ? 14.180 13.648 -5.938 1.00 80.38 112 VAL A CA 1
ATOM 862 C C . VAL A 1 112 ? 14.983 14.907 -6.272 1.00 80.38 112 VAL A C 1
ATOM 864 O O . VAL A 1 112 ? 14.851 15.904 -5.563 1.00 80.38 112 VAL A O 1
ATOM 867 N N . GLY A 1 113 ? 15.752 14.896 -7.364 1.00 77.31 113 GLY A N 1
ATOM 868 C CA . GLY A 1 113 ? 16.497 16.055 -7.857 1.00 77.31 113 GLY A CA 1
ATOM 869 C C . GLY A 1 113 ? 15.608 17.198 -8.357 1.00 77.31 113 GLY A C 1
ATOM 870 O O . GLY A 1 113 ? 15.999 18.360 -8.267 1.00 77.31 113 GLY A O 1
ATOM 871 N N . ALA A 1 114 ? 14.400 16.890 -8.836 1.00 84.62 114 ALA A N 1
ATOM 872 C CA . ALA A 1 114 ? 13.417 17.872 -9.289 1.00 84.62 114 ALA A CA 1
ATOM 873 C C . ALA A 1 114 ? 12.543 18.453 -8.158 1.00 84.62 114 ALA A C 1
ATOM 875 O O . ALA A 1 114 ? 11.806 19.418 -8.386 1.00 84.62 114 ALA A O 1
ATOM 876 N N . LEU A 1 115 ? 12.586 17.891 -6.943 1.00 83.56 115 LEU A N 1
ATOM 877 C CA . LEU A 1 115 ? 11.808 18.402 -5.815 1.00 83.56 115 LEU A CA 1
ATOM 878 C C . LEU A 1 115 ? 12.305 19.786 -5.381 1.00 83.56 115 LEU A C 1
ATOM 880 O O . LEU A 1 115 ? 13.501 20.038 -5.243 1.00 83.56 115 LEU A O 1
ATOM 884 N N . SER A 1 116 ? 11.366 20.677 -5.055 1.00 90.25 116 SER A N 1
ATOM 885 C CA . SER A 1 116 ? 11.714 21.919 -4.361 1.00 90.25 116 SER A CA 1
ATOM 886 C C . SER A 1 116 ? 12.341 21.610 -2.991 1.00 90.25 116 SER A C 1
ATOM 888 O O . SER A 1 116 ? 11.995 20.593 -2.380 1.00 90.25 116 SER A O 1
ATOM 890 N N . PRO A 1 117 ? 13.187 22.494 -2.428 1.00 88.50 117 PRO A N 1
ATOM 891 C CA . PRO A 1 117 ? 13.812 22.261 -1.122 1.00 88.50 117 PRO A CA 1
ATOM 892 C C . PRO A 1 117 ? 12.810 21.927 -0.005 1.00 88.50 117 PRO A C 1
ATOM 894 O O . PRO A 1 117 ? 13.063 21.058 0.828 1.00 88.50 117 PRO A O 1
ATOM 897 N N . LYS A 1 118 ? 11.629 22.564 -0.025 1.00 90.00 118 LYS A N 1
ATOM 898 C CA . LYS A 1 118 ? 10.536 22.291 0.920 1.00 90.00 118 LYS A CA 1
ATOM 899 C C . LYS A 1 118 ? 9.941 20.894 0.725 1.00 90.00 118 LYS A C 1
ATOM 901 O O . LYS A 1 118 ? 9.693 20.197 1.705 1.00 90.00 118 LYS A O 1
ATOM 906 N N . ALA A 1 119 ? 9.710 20.487 -0.523 1.00 84.81 119 ALA A N 1
ATOM 907 C CA . ALA A 1 119 ? 9.168 19.167 -0.834 1.00 84.81 119 ALA A CA 1
ATOM 908 C C . ALA A 1 119 ? 10.175 18.055 -0.509 1.00 84.81 119 ALA A C 1
ATOM 910 O O . ALA A 1 119 ? 9.793 17.032 0.054 1.00 84.81 119 ALA A O 1
ATOM 911 N N . TYR A 1 120 ? 11.462 18.283 -0.778 1.00 85.94 120 TYR A N 1
ATOM 912 C CA . TYR A 1 120 ? 12.533 17.365 -0.406 1.00 85.94 120 TYR A CA 1
ATOM 913 C C . TYR A 1 120 ? 12.637 17.188 1.115 1.00 85.94 120 TYR A C 1
ATOM 915 O O . TYR A 1 120 ? 12.691 16.058 1.598 1.00 85.94 120 TYR A O 1
ATOM 923 N N . ALA A 1 121 ? 12.599 18.282 1.885 1.00 87.56 121 ALA A N 1
ATOM 924 C CA . ALA A 1 121 ? 12.594 18.216 3.347 1.00 87.56 121 ALA A CA 1
ATOM 925 C C . ALA A 1 121 ? 11.392 17.415 3.877 1.00 87.56 121 ALA A C 1
ATOM 927 O O . ALA A 1 121 ? 11.575 16.496 4.672 1.00 87.56 121 ALA A O 1
ATOM 928 N N . ALA A 1 122 ? 10.187 17.680 3.361 1.00 87.25 122 ALA A N 1
ATOM 929 C CA . ALA A 1 122 ? 8.986 16.935 3.735 1.00 87.25 122 ALA A CA 1
ATOM 930 C C . ALA A 1 122 ? 9.079 15.440 3.375 1.00 87.25 122 ALA A C 1
ATOM 932 O O . ALA A 1 122 ? 8.709 14.586 4.180 1.00 87.25 122 ALA A O 1
ATOM 933 N N . ALA A 1 123 ? 9.610 15.105 2.194 1.00 86.75 123 ALA A N 1
ATOM 934 C CA . ALA A 1 123 ? 9.824 13.721 1.776 1.00 86.75 123 ALA A CA 1
ATOM 935 C C . ALA A 1 123 ? 10.846 13.006 2.673 1.00 86.75 123 ALA A C 1
ATOM 937 O O . ALA A 1 123 ? 10.626 11.863 3.074 1.00 86.75 123 ALA A O 1
ATOM 938 N N . LYS A 1 124 ? 11.935 13.689 3.043 1.00 88.12 124 LYS A N 1
ATOM 939 C CA . LYS A 1 124 ? 12.950 13.176 3.969 1.00 88.12 124 LYS A CA 1
ATOM 940 C C . LYS A 1 124 ? 12.379 12.948 5.369 1.00 88.12 124 LYS A C 1
ATOM 942 O O . LYS A 1 124 ? 12.637 11.906 5.970 1.00 88.12 124 LYS A O 1
ATOM 947 N N . ASP A 1 125 ? 11.585 13.887 5.877 1.00 89.56 125 ASP A N 1
ATOM 948 C CA . ASP A 1 125 ? 10.925 13.763 7.178 1.00 89.56 125 ASP A CA 1
ATOM 949 C C . ASP A 1 125 ? 9.927 12.602 7.189 1.00 89.56 125 ASP A C 1
ATOM 951 O O . ASP A 1 125 ? 9.907 11.812 8.136 1.00 89.56 125 ASP A O 1
ATOM 955 N N . PHE A 1 126 ? 9.157 12.447 6.111 1.00 86.62 126 PHE A N 1
ATOM 956 C CA . PHE A 1 126 ? 8.253 11.317 5.939 1.00 86.62 126 PHE A CA 1
ATOM 957 C C . PHE A 1 126 ? 9.010 9.987 5.864 1.00 86.62 126 PHE A C 1
ATOM 959 O O . PHE A 1 126 ? 8.652 9.047 6.569 1.00 86.62 126 PHE A O 1
ATOM 966 N N . ALA A 1 127 ? 10.089 9.904 5.081 1.00 87.94 127 ALA A N 1
ATOM 967 C CA . ALA A 1 127 ? 10.923 8.706 4.997 1.00 87.94 127 ALA A CA 1
ATOM 968 C C . ALA A 1 127 ? 11.515 8.323 6.363 1.00 87.94 127 ALA A C 1
ATOM 970 O O . ALA A 1 127 ? 11.521 7.147 6.731 1.00 87.94 127 ALA A O 1
ATOM 971 N N . ARG A 1 128 ? 11.942 9.316 7.156 1.00 90.31 128 ARG A N 1
ATOM 972 C CA . ARG A 1 128 ? 12.379 9.102 8.540 1.00 90.31 128 ARG A CA 1
ATOM 973 C C . ARG A 1 128 ? 11.239 8.575 9.414 1.00 90.31 128 ARG A C 1
ATOM 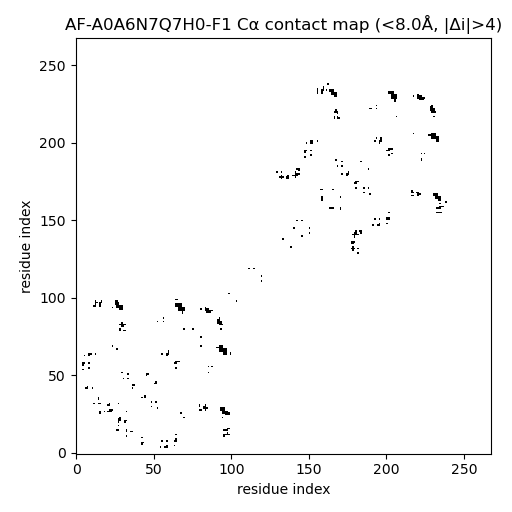975 O O . ARG A 1 128 ? 11.461 7.597 10.118 1.00 90.31 128 ARG A O 1
ATOM 982 N N . LYS A 1 129 ? 10.030 9.154 9.343 1.00 88.19 129 LYS A N 1
ATOM 983 C CA . LYS A 1 129 ? 8.856 8.622 10.068 1.00 88.19 129 LYS A CA 1
ATOM 984 C C . LYS A 1 129 ? 8.601 7.162 9.684 1.00 88.19 129 LYS A C 1
ATOM 986 O O . LYS A 1 129 ? 8.482 6.326 10.566 1.00 88.19 129 LYS A O 1
ATOM 991 N N . VAL A 1 130 ? 8.591 6.838 8.389 1.00 89.00 130 VAL A N 1
ATOM 992 C CA . VAL A 1 130 ? 8.377 5.463 7.901 1.00 89.00 130 VAL A CA 1
ATOM 993 C C . VAL A 1 130 ? 9.406 4.492 8.480 1.00 89.00 130 VAL A C 1
ATOM 995 O O . VAL A 1 130 ? 9.036 3.383 8.857 1.00 89.00 130 VAL A O 1
ATOM 998 N N . HIS A 1 131 ? 10.676 4.898 8.556 1.00 89.44 131 HIS A N 1
ATOM 999 C CA . HIS A 1 131 ? 11.741 4.081 9.132 1.00 89.44 131 HIS A CA 1
ATOM 1000 C C . HIS A 1 131 ? 11.569 3.866 10.642 1.00 89.44 131 HIS A C 1
ATOM 1002 O O . HIS A 1 131 ? 11.709 2.742 11.117 1.00 89.44 131 HIS A O 1
ATOM 1008 N N . GLU A 1 132 ? 11.237 4.915 11.395 1.00 90.56 132 GLU A N 1
ATOM 1009 C CA . GLU A 1 132 ? 10.985 4.798 12.836 1.00 90.56 132 GLU A CA 1
ATOM 1010 C C . GLU A 1 132 ? 9.734 3.960 13.132 1.00 90.56 132 GLU A C 1
ATOM 1012 O O . GLU A 1 132 ? 9.761 3.093 14.002 1.00 90.56 132 GLU A O 1
ATOM 1017 N N . ASP A 1 133 ? 8.664 4.134 12.358 1.00 90.06 133 ASP A N 1
ATOM 1018 C CA . ASP A 1 133 ? 7.455 3.322 12.482 1.00 90.06 133 ASP A CA 1
ATOM 1019 C C . ASP A 1 133 ? 7.730 1.849 12.130 1.00 90.06 133 ASP A C 1
ATOM 1021 O O . ASP A 1 133 ? 7.193 0.955 12.774 1.00 90.06 133 ASP A O 1
ATOM 1025 N N . GLU A 1 134 ? 8.598 1.564 11.150 1.00 88.81 134 GLU A N 1
ATOM 1026 C CA . GLU A 1 134 ? 9.029 0.192 10.837 1.00 88.81 134 GLU A CA 1
ATOM 1027 C C . GLU A 1 134 ? 9.744 -0.468 12.023 1.00 88.81 134 GLU A C 1
ATOM 1029 O O . GLU A 1 134 ? 9.496 -1.639 12.307 1.00 88.81 134 GLU A O 1
ATOM 1034 N N . LYS A 1 135 ? 10.572 0.284 12.762 1.00 89.06 135 LYS A N 1
ATOM 1035 C CA . LYS A 1 135 ? 11.197 -0.223 13.994 1.00 89.06 135 LYS A CA 1
ATOM 1036 C C . LYS A 1 135 ? 10.149 -0.568 15.049 1.00 89.06 135 LYS A C 1
ATOM 1038 O O . LYS A 1 135 ? 10.213 -1.656 15.609 1.00 89.06 135 LYS A O 1
ATOM 1043 N N . ARG A 1 136 ? 9.165 0.311 15.284 1.00 87.19 136 ARG A N 1
ATOM 1044 C CA . ARG A 1 136 ? 8.072 0.065 16.252 1.00 87.19 136 ARG A CA 1
ATOM 1045 C C . ARG A 1 136 ? 7.183 -1.114 15.851 1.00 87.19 136 ARG A C 1
ATOM 1047 O O . ARG A 1 136 ? 6.683 -1.849 16.704 1.00 87.19 136 ARG A O 1
ATOM 1054 N N . ARG A 1 137 ? 7.018 -1.340 14.545 1.00 87.69 137 ARG A N 1
ATOM 1055 C CA . ARG A 1 137 ? 6.283 -2.495 14.026 1.00 87.69 137 ARG A CA 1
ATOM 1056 C C . ARG A 1 137 ? 6.980 -3.823 14.312 1.00 87.69 137 ARG A C 1
ATOM 1058 O O . ARG A 1 137 ? 6.280 -4.827 14.301 1.00 87.69 137 ARG A O 1
ATOM 1065 N N . GLU A 1 138 ? 8.286 -3.870 14.577 1.00 86.12 138 GLU A N 1
ATOM 1066 C CA . GLU A 1 138 ? 9.016 -5.119 14.884 1.00 86.12 138 GLU A CA 1
ATOM 1067 C C . GLU A 1 138 ? 8.771 -6.227 13.832 1.00 86.12 138 GLU A C 1
ATOM 1069 O O . GLU A 1 138 ? 8.577 -7.397 14.152 1.00 86.12 138 GLU A O 1
ATOM 1074 N N . GLY A 1 139 ? 8.715 -5.848 12.549 1.00 80.31 139 GLY A N 1
ATOM 1075 C CA . GLY A 1 139 ? 8.456 -6.769 11.433 1.00 80.31 139 GLY A CA 1
ATOM 1076 C C . GLY A 1 139 ? 6.977 -7.083 11.169 1.00 80.31 139 GLY A C 1
ATOM 1077 O O . GLY A 1 139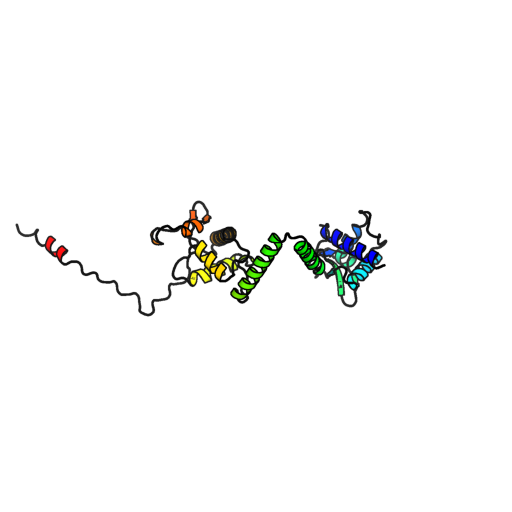 ? 6.664 -7.832 10.242 1.00 80.31 139 GLY A O 1
ATOM 1078 N N . ARG A 1 140 ? 6.045 -6.500 11.933 1.00 85.38 140 ARG A N 1
ATOM 1079 C CA . ARG A 1 140 ? 4.606 -6.576 11.645 1.00 85.38 140 ARG A CA 1
ATOM 1080 C C . ARG A 1 140 ? 4.269 -5.833 10.337 1.00 85.38 140 ARG A C 1
ATOM 1082 O O . ARG A 1 140 ? 4.765 -4.727 10.122 1.00 85.38 140 ARG A O 1
ATOM 1089 N N . PRO A 1 141 ? 3.396 -6.383 9.471 1.00 86.56 141 PRO A N 1
ATOM 1090 C CA . PRO A 1 141 ? 2.962 -5.701 8.252 1.00 86.56 141 PRO A CA 1
ATOM 1091 C C . PRO A 1 141 ? 2.097 -4.472 8.565 1.00 86.56 141 PRO A C 1
ATOM 1093 O O . PRO A 1 141 ? 1.437 -4.399 9.601 1.00 86.56 141 PRO A O 1
ATOM 1096 N N . ARG A 1 142 ? 2.057 -3.512 7.635 1.00 90.81 142 ARG A N 1
ATOM 1097 C CA . ARG A 1 142 ? 1.207 -2.314 7.745 1.00 90.81 142 ARG A CA 1
ATOM 1098 C C . ARG A 1 142 ? -0.256 -2.684 7.544 1.00 90.81 142 ARG A C 1
ATOM 1100 O O . ARG A 1 142 ? -0.576 -3.496 6.677 1.00 90.81 142 ARG A O 1
ATOM 1107 N N . LEU A 1 143 ? -1.169 -1.997 8.225 1.00 92.75 143 LEU A N 1
ATOM 1108 C CA . LEU A 1 143 ? -2.604 -2.257 8.062 1.00 92.75 143 LEU A CA 1
ATOM 1109 C C . LEU A 1 143 ? -3.101 -2.012 6.634 1.00 92.75 143 LEU A C 1
ATOM 1111 O O . LEU A 1 143 ? -4.001 -2.706 6.165 1.00 92.75 143 LEU A O 1
ATOM 1115 N N . LEU A 1 144 ? -2.499 -1.055 5.919 1.00 92.44 144 LEU A N 1
ATOM 1116 C CA . LEU A 1 144 ? -2.853 -0.767 4.529 1.00 92.44 144 LEU A CA 1
ATOM 1117 C C . LEU A 1 144 ? -2.592 -1.963 3.600 1.00 92.44 144 LEU A C 1
ATOM 1119 O O . LEU A 1 144 ? -3.358 -2.168 2.660 1.00 92.44 144 LEU A O 1
ATOM 1123 N N . THR A 1 145 ? -1.542 -2.747 3.865 1.00 91.69 145 THR A N 1
ATOM 1124 C CA . THR A 1 145 ? -1.122 -3.868 3.007 1.00 91.69 145 THR A CA 1
ATOM 1125 C C . THR A 1 145 ? -1.860 -5.167 3.303 1.00 91.69 145 THR A C 1
ATOM 1127 O O . THR A 1 145 ? -1.769 -6.106 2.521 1.00 91.69 145 THR A O 1
ATOM 1130 N N . LEU A 1 146 ? -2.566 -5.245 4.432 1.00 91.62 146 LEU A N 1
ATOM 1131 C CA . LEU A 1 146 ? -3.305 -6.445 4.804 1.00 91.62 146 LEU A CA 1
ATOM 1132 C C . LEU A 1 146 ? -4.562 -6.613 3.937 1.00 91.62 146 LEU A C 1
ATOM 1134 O O . LEU A 1 146 ? -5.177 -5.609 3.565 1.00 91.62 146 LEU A O 1
ATOM 1138 N N . PRO A 1 147 ? -4.999 -7.850 3.649 1.00 93.81 147 PRO A N 1
ATOM 1139 C CA . PRO A 1 147 ? -6.364 -8.108 3.198 1.00 93.81 147 PRO A CA 1
ATOM 1140 C C . PRO A 1 147 ? -7.380 -7.768 4.308 1.00 93.81 147 PRO A C 1
ATOM 1142 O O . PRO A 1 147 ? -7.011 -7.479 5.449 1.00 93.81 147 PRO A O 1
ATOM 1145 N N . LEU A 1 148 ? -8.670 -7.692 3.964 1.00 93.50 148 LEU A N 1
ATOM 1146 C CA . LEU A 1 148 ? -9.703 -7.147 4.859 1.00 93.50 148 LEU A CA 1
ATOM 1147 C C . LEU A 1 148 ? -9.928 -7.999 6.123 1.00 93.50 148 LEU A C 1
ATOM 1149 O O . LEU A 1 148 ? -10.139 -7.443 7.197 1.00 93.50 148 LEU A O 1
ATOM 1153 N N . ASP A 1 149 ? -9.838 -9.319 6.002 1.00 93.38 149 ASP A N 1
ATOM 1154 C CA . ASP A 1 149 ? -9.904 -10.304 7.087 1.00 93.38 149 ASP A CA 1
ATOM 1155 C C . ASP A 1 149 ? -8.728 -10.171 8.064 1.00 93.38 149 ASP A C 1
ATOM 1157 O O . ASP A 1 149 ? -8.941 -10.006 9.265 1.00 93.38 149 ASP A O 1
ATOM 1161 N N . ALA A 1 150 ? -7.492 -10.135 7.559 1.00 93.56 150 ALA A N 1
ATOM 1162 C CA . ALA A 1 150 ? -6.303 -9.950 8.389 1.00 93.56 150 ALA A CA 1
ATOM 1163 C C . ALA A 1 150 ? -6.273 -8.559 9.043 1.00 93.56 150 ALA A C 1
ATOM 1165 O O . ALA A 1 150 ? -5.851 -8.416 10.191 1.00 93.56 150 ALA A O 1
ATOM 1166 N N . PHE A 1 151 ? -6.758 -7.533 8.335 1.00 96.12 151 PHE A N 1
ATOM 1167 C CA . PHE A 1 151 ? -6.973 -6.202 8.896 1.00 96.12 151 PHE A CA 1
ATOM 1168 C C . PHE A 1 151 ? -7.955 -6.249 10.074 1.00 96.12 151 PHE A C 1
ATOM 1170 O O . PHE A 1 151 ? -7.631 -5.745 11.147 1.00 96.12 151 PHE A O 1
ATOM 1177 N N . ALA A 1 152 ? -9.127 -6.868 9.896 1.00 95.50 152 ALA A N 1
ATOM 1178 C CA . ALA A 1 152 ? -10.146 -6.962 10.938 1.00 95.50 152 ALA A CA 1
ATOM 1179 C C . ALA A 1 152 ? -9.636 -7.738 12.159 1.00 95.50 152 ALA A C 1
ATOM 1181 O O . ALA A 1 152 ? -9.763 -7.257 13.282 1.00 95.50 152 ALA A O 1
ATOM 1182 N N . ALA A 1 153 ? -8.974 -8.877 11.940 1.00 93.62 153 ALA A N 1
ATOM 1183 C CA . ALA A 1 153 ? -8.361 -9.665 13.006 1.00 93.62 153 ALA A CA 1
ATOM 1184 C C . ALA A 1 153 ? -7.312 -8.861 13.788 1.00 93.62 153 ALA A C 1
ATOM 1186 O O . ALA A 1 153 ? -7.258 -8.935 15.015 1.00 93.62 153 ALA A O 1
ATOM 1187 N N . ARG A 1 154 ? -6.501 -8.050 13.096 1.00 93.94 154 ARG A N 1
ATOM 1188 C CA . ARG A 1 154 ? -5.492 -7.209 13.743 1.00 93.94 154 ARG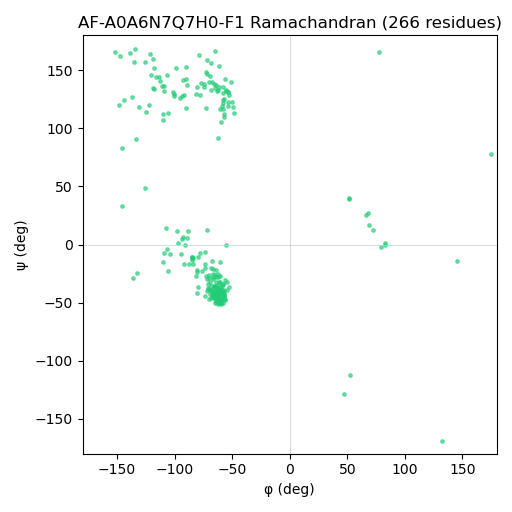 A CA 1
ATOM 1189 C C . ARG A 1 154 ? -6.107 -6.093 14.577 1.00 93.94 154 ARG A C 1
ATOM 1191 O O . ARG A 1 154 ? -5.701 -5.905 15.718 1.00 93.94 154 ARG A O 1
ATOM 1198 N N . VAL A 1 155 ? -7.094 -5.389 14.030 1.00 94.94 155 VAL A N 1
ATOM 1199 C CA . VAL A 1 155 ? -7.867 -4.379 14.766 1.00 94.94 155 VAL A CA 1
ATOM 1200 C C . VAL A 1 155 ? -8.495 -5.015 16.007 1.00 94.94 155 VAL A C 1
ATOM 1202 O O . VAL A 1 155 ? -8.344 -4.489 17.105 1.00 94.94 155 VAL A O 1
ATOM 1205 N N . GLN A 1 156 ? -9.126 -6.182 15.856 1.00 94.44 156 GLN A N 1
ATOM 1206 C CA . GLN A 1 156 ? -9.772 -6.887 16.958 1.00 94.44 156 GLN A CA 1
ATOM 1207 C C . GLN A 1 156 ? -8.785 -7.317 18.047 1.00 94.44 156 GLN A C 1
ATOM 1209 O O . GLN A 1 156 ? -9.121 -7.241 19.226 1.00 94.44 156 GLN A O 1
ATOM 1214 N N . ALA A 1 157 ? -7.577 -7.750 17.674 1.00 91.00 157 ALA A N 1
ATOM 1215 C CA . ALA A 1 157 ? -6.535 -8.104 18.632 1.00 91.00 157 ALA A CA 1
ATOM 1216 C C . ALA A 1 157 ? -6.190 -6.917 19.541 1.00 91.00 157 ALA A C 1
ATOM 1218 O O . ALA A 1 157 ? -6.202 -7.082 20.755 1.00 91.00 157 ALA A O 1
ATOM 1219 N N . VAL A 1 158 ? -5.994 -5.725 18.967 1.00 91.00 158 VAL A N 1
ATOM 1220 C CA . VAL A 1 158 ? -5.688 -4.504 19.733 1.00 91.00 158 VAL A CA 1
ATOM 1221 C C . VAL A 1 158 ? -6.870 -4.077 20.603 1.00 91.00 158 VAL A C 1
ATOM 1223 O O . VAL A 1 158 ? -6.700 -3.832 21.790 1.00 91.00 158 VAL A O 1
ATOM 1226 N N . VAL A 1 159 ? -8.095 -4.084 20.067 1.00 92.50 159 VAL A N 1
ATOM 1227 C CA . VAL A 1 159 ? -9.303 -3.768 20.857 1.00 92.50 159 VAL A CA 1
ATOM 1228 C C . VAL A 1 159 ? -9.465 -4.724 22.044 1.00 92.50 159 VAL A C 1
ATOM 1230 O O . VAL A 1 159 ? -9.886 -4.320 23.124 1.00 92.50 159 VAL A O 1
ATOM 1233 N N . ASN A 1 160 ? -9.098 -5.994 21.870 1.00 89.62 160 ASN A N 1
ATOM 1234 C CA . ASN A 1 160 ? -9.193 -7.005 22.918 1.00 89.62 160 ASN A CA 1
ATOM 1235 C C . ASN A 1 160 ? -8.136 -6.866 24.026 1.00 89.62 160 ASN A C 1
ATOM 1237 O O . ASN A 1 160 ? -8.338 -7.449 25.095 1.00 89.62 160 ASN A O 1
ATOM 1241 N N . GLU A 1 161 ? -7.055 -6.109 23.803 1.00 86.81 161 GLU A N 1
ATOM 1242 C CA . GLU A 1 161 ? -6.089 -5.737 24.849 1.00 86.81 161 GLU A CA 1
ATOM 1243 C C . GLU A 1 161 ? -6.703 -4.738 25.848 1.00 86.81 161 GLU A C 1
ATOM 1245 O O . GLU A 1 161 ? -6.326 -4.721 27.021 1.00 86.81 161 GLU A O 1
ATOM 1250 N N . SER A 1 162 ? -7.692 -3.951 25.409 1.00 80.69 162 SER A N 1
ATOM 1251 C CA . SER A 1 162 ? -8.456 -3.046 26.267 1.00 80.69 162 SER A CA 1
ATOM 1252 C C . SER A 1 162 ? -9.527 -3.785 27.080 1.00 80.69 162 SER A C 1
ATOM 1254 O O . SER A 1 162 ? -9.926 -4.916 26.789 1.00 80.69 162 SER A O 1
ATOM 1256 N N . SER A 1 163 ? -10.021 -3.126 28.127 1.00 76.88 163 SER A N 1
ATOM 1257 C CA . SER A 1 163 ? -11.124 -3.604 28.966 1.00 76.88 163 SER A CA 1
ATOM 1258 C C . SER A 1 163 ? -12.511 -3.281 28.398 1.00 76.88 163 SER A C 1
ATOM 1260 O O . SER A 1 163 ? -13.486 -3.916 28.801 1.00 76.88 163 SER A O 1
ATOM 1262 N N . HIS A 1 164 ? -12.603 -2.345 27.450 1.00 85.38 164 HIS A N 1
ATOM 1263 C CA . HIS A 1 164 ? -13.857 -1.838 26.886 1.00 85.38 164 HIS A CA 1
ATOM 1264 C C . HIS A 1 164 ? -13.788 -1.760 25.355 1.00 85.38 164 HIS A C 1
ATOM 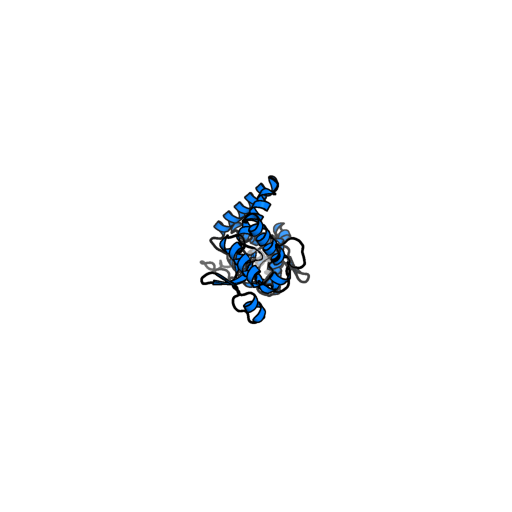1266 O O . HIS A 1 164 ? -12.712 -1.876 24.767 1.00 85.38 164 HIS A O 1
ATOM 1272 N N . ASP A 1 165 ? -14.944 -1.550 24.724 1.00 90.69 165 ASP A N 1
ATOM 1273 C CA . ASP A 1 165 ? -15.035 -1.201 23.305 1.00 90.69 165 ASP A CA 1
ATOM 1274 C C . ASP A 1 165 ? -14.210 0.063 23.016 1.00 90.69 165 ASP A C 1
ATOM 1276 O O . ASP A 1 165 ? -14.154 0.987 23.830 1.00 90.69 165 ASP A O 1
ATOM 1280 N N . ALA A 1 166 ? -13.558 0.111 21.855 1.00 91.94 166 ALA A N 1
ATOM 1281 C CA . ALA A 1 166 ? -12.603 1.170 21.543 1.00 91.94 166 ALA A CA 1
ATOM 1282 C C . ALA A 1 166 ? -13.218 2.236 20.632 1.00 91.94 166 ALA A C 1
ATOM 1284 O O . ALA A 1 166 ? -13.762 1.915 19.571 1.00 91.94 166 ALA A O 1
ATOM 1285 N N . LEU A 1 167 ? -13.063 3.515 20.987 1.00 94.44 167 LEU A N 1
ATOM 1286 C CA . LEU A 1 167 ? -13.362 4.621 20.075 1.00 94.44 167 LEU A CA 1
ATOM 1287 C C . LEU A 1 167 ? -12.452 4.549 18.850 1.00 94.44 167 LEU A C 1
ATOM 1289 O O . LEU A 1 167 ? -11.235 4.414 18.966 1.00 94.44 167 LEU A O 1
ATOM 1293 N N . ILE A 1 168 ? -13.034 4.689 17.657 1.00 95.88 168 ILE A N 1
ATOM 1294 C CA . ILE A 1 168 ? -12.304 4.520 16.391 1.00 95.88 168 ILE A CA 1
ATOM 1295 C C . ILE A 1 168 ? -11.100 5.466 16.283 1.00 95.88 168 ILE A C 1
ATOM 1297 O O . ILE A 1 168 ? -10.053 5.064 15.772 1.00 95.88 168 ILE A O 1
ATOM 1301 N N . VAL A 1 169 ? -11.222 6.716 16.744 1.00 95.62 169 VAL A N 1
ATOM 1302 C CA . VAL A 1 169 ? -10.106 7.674 16.690 1.00 95.62 169 VAL A CA 1
ATOM 1303 C C . VAL A 1 169 ? -8.991 7.332 17.678 1.00 95.62 169 VAL A C 1
ATOM 1305 O O . VAL A 1 169 ? -7.823 7.565 17.378 1.00 95.62 169 VAL A O 1
ATOM 1308 N N . GLU A 1 170 ? -9.331 6.779 18.840 1.00 93.94 170 GLU A N 1
ATOM 1309 C CA . GLU A 1 170 ? -8.360 6.393 19.866 1.00 93.94 170 GLU A CA 1
ATOM 1310 C C . GLU A 1 170 ? -7.620 5.133 19.435 1.00 93.94 170 GLU A C 1
ATOM 1312 O O . GLU A 1 170 ? -6.394 5.119 19.439 1.00 93.94 170 GLU A O 1
ATOM 1317 N N . LEU A 1 171 ? -8.352 4.149 18.906 1.00 95.12 171 LEU A N 1
ATOM 1318 C CA . LEU A 1 171 ? -7.777 2.959 18.289 1.00 95.12 171 LEU A CA 1
ATOM 1319 C C . LEU A 1 171 ? -6.845 3.310 17.125 1.00 95.12 171 LEU A C 1
ATOM 1321 O O . LEU A 1 171 ? -5.776 2.724 16.975 1.00 95.12 171 LEU A O 1
ATOM 1325 N N . PHE A 1 172 ? -7.223 4.288 16.296 1.00 96.00 172 PHE A N 1
ATOM 1326 C CA . PHE A 1 172 ? -6.356 4.764 15.220 1.00 96.00 172 PHE A CA 1
ATOM 1327 C C . PHE A 1 172 ? -5.049 5.361 15.756 1.00 96.00 172 PHE A C 1
ATOM 1329 O O . PHE A 1 172 ? -3.992 5.093 15.192 1.00 96.00 172 PHE A O 1
ATOM 1336 N N . ARG A 1 173 ? -5.113 6.157 16.831 1.00 94.62 173 ARG A N 1
ATOM 1337 C CA . ARG A 1 173 ? -3.922 6.741 17.468 1.00 94.62 173 ARG A CA 1
ATOM 1338 C C . ARG A 1 173 ? -3.031 5.666 18.071 1.00 94.62 173 ARG A C 1
ATOM 1340 O O . ARG A 1 173 ? -1.842 5.664 17.795 1.00 94.62 173 ARG A O 1
ATOM 1347 N N . GLU A 1 174 ? -3.613 4.714 18.789 1.00 94.19 174 GLU A N 1
ATOM 1348 C CA . GLU A 1 174 ? -2.873 3.591 19.362 1.00 94.19 174 GLU A CA 1
ATOM 1349 C C . GLU A 1 174 ? -2.148 2.777 18.278 1.00 94.19 174 GLU A C 1
ATOM 1351 O O . GLU A 1 174 ? -0.981 2.413 18.422 1.00 94.19 174 GLU A O 1
ATOM 1356 N N . LEU A 1 175 ? -2.807 2.538 17.143 1.00 93.31 175 LEU A N 1
ATOM 1357 C CA . LEU A 1 175 ? -2.183 1.881 15.999 1.00 93.31 175 LEU A CA 1
ATOM 1358 C C . LEU A 1 175 ? -1.127 2.767 15.303 1.00 93.31 175 LEU A C 1
ATOM 1360 O O . LEU A 1 175 ? -0.186 2.216 14.738 1.00 93.31 175 LEU A O 1
ATOM 1364 N N . ASP A 1 176 ? -1.229 4.103 15.330 1.00 93.31 176 ASP A N 1
ATOM 1365 C CA . ASP A 1 176 ? -0.172 5.026 14.847 1.00 93.31 176 ASP A CA 1
ATOM 1366 C C . ASP A 1 176 ? 1.043 5.029 15.770 1.00 93.31 176 ASP A C 1
ATOM 1368 O O . ASP A 1 176 ? 2.172 4.978 15.284 1.00 93.31 176 ASP A O 1
ATOM 1372 N N . ASP A 1 177 ? 0.831 4.962 17.082 1.00 91.12 177 ASP A N 1
ATOM 1373 C CA . ASP A 1 177 ? 1.909 4.857 18.065 1.00 91.12 177 ASP A CA 1
ATOM 1374 C C . ASP A 1 177 ? 2.691 3.544 17.894 1.00 91.12 177 ASP A C 1
ATOM 1376 O O . ASP A 1 177 ? 3.924 3.532 17.963 1.00 91.12 177 ASP A O 1
ATOM 1380 N N . ARG A 1 178 ? 1.996 2.451 17.544 1.00 89.75 178 ARG A N 1
ATOM 1381 C CA . ARG A 1 178 ? 2.600 1.163 17.138 1.00 89.75 178 ARG A CA 1
ATOM 1382 C C . ARG A 1 178 ? 3.219 1.191 15.730 1.00 89.75 178 ARG A C 1
ATOM 1384 O O . ARG A 1 178 ? 3.839 0.219 15.300 1.00 89.75 178 ARG A O 1
ATOM 1391 N N . GLY A 1 179 ? 3.044 2.285 14.990 1.00 90.00 179 GLY A N 1
ATOM 1392 C CA . GLY A 1 179 ? 3.493 2.441 13.610 1.00 90.00 179 GLY A CA 1
ATOM 1393 C C . GLY A 1 179 ? 2.678 1.636 12.596 1.00 90.00 179 GLY A C 1
ATOM 1394 O O . GLY A 1 179 ? 3.096 1.483 11.459 1.00 90.00 179 GLY A O 1
ATOM 1395 N N . GLU A 1 180 ? 1.523 1.074 12.934 1.00 92.00 180 GLU A N 1
ATOM 1396 C CA . GLU A 1 180 ? 0.778 0.164 12.054 1.00 92.00 180 GLU A CA 1
ATOM 1397 C C . GLU A 1 180 ? -0.055 0.878 10.971 1.00 92.00 180 GLU A C 1
ATOM 1399 O O . GLU A 1 180 ? -0.340 0.284 9.923 1.00 92.00 180 GLU A O 1
ATOM 1404 N N . VAL A 1 181 ? -0.396 2.160 11.166 1.00 92.75 181 VAL A N 1
ATOM 1405 C CA . VAL A 1 181 ? -1.179 2.975 10.208 1.00 92.75 181 VAL A CA 1
ATOM 1406 C C . VAL A 1 181 ? -0.327 3.878 9.309 1.00 92.75 181 VAL A C 1
ATOM 1408 O O . VAL A 1 181 ? 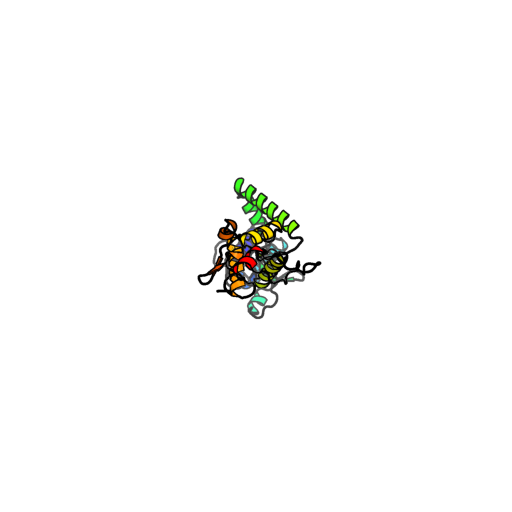-0.878 4.727 8.613 1.00 92.75 181 VAL A O 1
ATOM 1411 N N . THR A 1 182 ? 1.002 3.724 9.250 1.00 88.69 182 THR A N 1
ATOM 1412 C CA . THR A 1 182 ? 1.837 4.551 8.357 1.00 88.69 182 THR A CA 1
ATOM 1413 C C . THR A 1 182 ? 1.336 4.483 6.906 1.00 88.69 182 THR A C 1
ATOM 1415 O O . THR A 1 182 ? 1.320 3.417 6.286 1.00 88.69 182 THR A O 1
ATOM 1418 N N . GLY A 1 183 ? 0.952 5.633 6.344 1.00 86.25 183 GLY A N 1
ATOM 1419 C CA . GLY A 1 183 ? 0.383 5.735 4.992 1.00 86.25 183 GLY A CA 1
ATOM 1420 C C . GLY A 1 183 ? -1.123 5.444 4.896 1.00 86.25 183 GLY A C 1
ATOM 1421 O O . GLY A 1 183 ? -1.688 5.548 3.811 1.00 86.25 183 GLY A O 1
ATOM 1422 N N . LEU A 1 184 ? -1.789 5.124 6.008 1.00 92.00 184 LEU A N 1
ATOM 1423 C CA . LEU A 1 184 ? -3.235 4.954 6.118 1.00 92.00 184 LEU A CA 1
ATOM 1424 C C . LEU A 1 184 ? -3.823 6.112 6.934 1.00 92.00 184 LEU A C 1
ATOM 1426 O O . LEU A 1 184 ? -3.670 6.173 8.147 1.00 92.00 184 LEU A O 1
ATOM 1430 N N . GLY A 1 185 ? -4.520 7.037 6.275 1.00 93.31 185 GLY A N 1
ATOM 1431 C CA . GLY A 1 185 ? -5.222 8.120 6.973 1.00 93.31 185 GLY A CA 1
ATOM 1432 C C . GLY A 1 185 ? -6.467 7.634 7.724 1.00 93.31 185 GLY A C 1
ATOM 1433 O O . GLY A 1 185 ? -7.060 6.614 7.365 1.00 93.31 185 GLY A O 1
ATOM 1434 N N . LEU A 1 186 ? -6.924 8.411 8.713 1.00 94.94 186 LEU A N 1
ATOM 1435 C CA . LEU A 1 186 ? -8.110 8.096 9.525 1.00 94.94 186 LEU A CA 1
ATOM 1436 C C . LEU A 1 186 ? -9.373 7.847 8.679 1.00 94.94 186 LEU A C 1
ATOM 1438 O O . LEU A 1 186 ? -10.152 6.946 8.977 1.00 94.94 186 LEU A O 1
ATOM 1442 N N . SER A 1 187 ? -9.579 8.609 7.602 1.00 94.81 187 SER A N 1
ATOM 1443 C CA . SER A 1 187 ? -10.719 8.422 6.690 1.00 94.81 187 SER A CA 1
ATOM 1444 C C . SER A 1 187 ? -10.682 7.066 5.978 1.00 94.81 187 SER A C 1
ATOM 1446 O O . SER A 1 187 ? -11.695 6.367 5.917 1.00 94.81 187 SER A O 1
ATOM 1448 N N . ALA A 1 188 ? -9.510 6.660 5.485 1.00 95.19 188 ALA A N 1
ATOM 1449 C CA . ALA A 1 188 ? -9.305 5.363 4.852 1.00 95.19 188 ALA A CA 1
ATOM 1450 C C . ALA A 1 188 ? -9.423 4.218 5.870 1.00 95.19 188 ALA A C 1
ATOM 1452 O O . ALA A 1 188 ? -10.043 3.197 5.578 1.00 95.19 188 ALA A O 1
ATOM 1453 N N . PHE A 1 189 ? -8.902 4.407 7.085 1.00 97.12 189 PHE A N 1
ATOM 1454 C CA . PHE A 1 189 ? -9.070 3.467 8.191 1.00 97.12 189 PHE A CA 1
ATOM 1455 C C . PHE A 1 189 ? -10.554 3.238 8.520 1.00 97.12 189 PHE A C 1
ATOM 1457 O O . PHE A 1 189 ? -11.016 2.098 8.503 1.00 97.12 189 PHE A O 1
ATOM 1464 N N . LYS A 1 190 ? -11.337 4.312 8.689 1.00 97.00 190 LYS A N 1
ATOM 1465 C CA . LYS A 1 190 ? -12.798 4.255 8.879 1.00 97.00 190 LYS A CA 1
ATOM 1466 C C . LYS A 1 190 ? -13.519 3.534 7.742 1.00 97.00 190 LYS A C 1
ATOM 1468 O O . LYS A 1 190 ? -14.412 2.725 7.988 1.00 97.00 190 LYS A O 1
ATOM 1473 N N . ALA A 1 191 ? -13.135 3.805 6.495 1.00 95.81 191 ALA A N 1
ATOM 1474 C CA . ALA A 1 191 ? -13.721 3.136 5.338 1.00 95.81 191 ALA A CA 1
ATOM 1475 C C . ALA A 1 191 ? -13.465 1.620 5.362 1.00 95.81 191 ALA A C 1
ATOM 1477 O O . ALA A 1 191 ? -14.374 0.849 5.049 1.00 95.81 191 ALA A O 1
ATOM 1478 N N . ARG A 1 192 ? -12.265 1.192 5.782 1.00 96.94 192 ARG A N 1
ATOM 1479 C CA . ARG A 1 192 ? -11.923 -0.228 5.949 1.00 96.94 192 ARG A CA 1
ATOM 1480 C C . ARG A 1 192 ? -12.662 -0.873 7.118 1.00 96.94 192 ARG A C 1
ATOM 1482 O O . ARG A 1 192 ? -13.197 -1.959 6.931 1.00 96.94 192 ARG A O 1
ATOM 1489 N N . LEU A 1 193 ? -12.774 -0.198 8.265 1.00 97.19 193 LEU A N 1
ATOM 1490 C CA . LEU A 1 193 ? -13.600 -0.661 9.389 1.00 97.19 193 LEU A CA 1
ATOM 1491 C C . LEU A 1 193 ? -15.055 -0.874 8.962 1.00 97.19 193 LEU A C 1
ATOM 1493 O O . LEU A 1 193 ? -15.624 -1.926 9.224 1.00 97.19 193 LEU A O 1
ATOM 1497 N N . ARG A 1 194 ? -15.638 0.082 8.228 1.00 96.56 194 ARG A N 1
ATOM 1498 C CA . ARG A 1 194 ? -16.993 -0.051 7.676 1.00 96.56 194 ARG A CA 1
ATOM 1499 C C . ARG A 1 194 ? -17.115 -1.233 6.713 1.00 96.56 194 ARG A C 1
ATOM 1501 O O . ARG A 1 194 ? -18.134 -1.915 6.714 1.00 96.56 194 ARG A O 1
ATOM 1508 N N . GLY A 1 195 ? -16.098 -1.462 5.880 1.00 95.81 195 GLY A N 1
ATOM 1509 C CA . GLY A 1 195 ? -16.039 -2.621 4.989 1.00 95.81 195 GLY A CA 1
ATOM 1510 C C . GLY A 1 195 ? -16.051 -3.937 5.764 1.00 95.81 195 GLY A C 1
ATOM 1511 O O . GLY A 1 195 ? -16.885 -4.790 5.485 1.00 95.81 195 GLY A O 1
ATOM 1512 N N . ALA A 1 196 ? -15.187 -4.057 6.773 1.00 96.06 196 ALA A N 1
ATOM 1513 C CA . ALA A 1 196 ? -15.105 -5.231 7.637 1.00 96.06 196 ALA A CA 1
ATOM 1514 C C . ALA A 1 196 ? -16.390 -5.455 8.454 1.00 96.06 196 ALA A C 1
ATOM 1516 O O . ALA A 1 196 ? -16.813 -6.595 8.632 1.00 96.06 196 ALA A O 1
ATOM 1517 N N . HIS A 1 197 ? -17.040 -4.373 8.894 1.00 96.25 197 HIS A N 1
ATOM 1518 C CA . HIS A 1 197 ? -18.326 -4.429 9.580 1.00 96.25 197 HIS A CA 1
ATOM 1519 C C . HIS A 1 197 ? -19.442 -4.974 8.692 1.00 96.25 197 HIS A C 1
ATOM 1521 O O . HIS A 1 197 ? -20.135 -5.911 9.074 1.00 96.25 197 HIS A O 1
ATOM 1527 N N . ARG A 1 198 ? -19.559 -4.448 7.467 1.00 95.56 198 ARG A N 1
ATOM 1528 C CA . ARG A 1 198 ? -20.547 -4.912 6.484 1.00 95.56 198 ARG A CA 1
ATOM 1529 C C . ARG A 1 198 ? -20.399 -6.405 6.173 1.00 95.56 198 ARG A C 1
ATOM 1531 O O . ARG A 1 198 ? -21.388 -7.073 5.905 1.00 95.56 198 ARG A O 1
ATOM 1538 N N . THR A 1 199 ? -19.173 -6.926 6.187 1.00 93.50 199 THR A N 1
ATOM 1539 C CA . THR A 1 199 ? -18.888 -8.348 5.939 1.00 93.50 199 THR A CA 1
ATOM 1540 C C . THR A 1 199 ? -18.918 -9.211 7.205 1.00 93.50 199 THR A C 1
ATOM 1542 O O . THR A 1 199 ? -18.551 -10.378 7.136 1.00 93.50 199 THR A O 1
ATOM 1545 N N . GLY A 1 200 ? -19.298 -8.658 8.362 1.00 92.88 200 GLY A N 1
ATOM 1546 C CA . GLY A 1 200 ? -19.387 -9.392 9.630 1.00 92.88 200 GLY A CA 1
ATOM 1547 C C . GLY A 1 200 ? -18.044 -9.828 10.229 1.00 92.88 200 GLY A C 1
ATOM 1548 O O . GLY A 1 200 ? -18.020 -10.694 11.095 1.00 92.88 200 GLY A O 1
ATOM 1549 N N . LEU A 1 201 ? -16.923 -9.252 9.779 1.00 93.19 201 LEU A N 1
ATOM 1550 C CA . LEU A 1 201 ? -15.580 -9.583 10.282 1.00 93.19 201 LEU A CA 1
ATOM 1551 C C . LEU A 1 201 ? -15.258 -8.878 11.605 1.00 93.19 201 LEU A C 1
ATOM 1553 O O . LEU A 1 201 ? -14.395 -9.325 12.355 1.00 93.19 201 LEU A O 1
ATOM 1557 N N . LEU A 1 202 ? -15.926 -7.756 11.866 1.00 95.06 202 LEU A N 1
ATOM 1558 C CA . LEU A 1 202 ? -15.892 -7.035 13.133 1.00 95.06 202 LEU A CA 1
ATOM 1559 C C . LEU A 1 202 ? -17.244 -6.368 13.380 1.00 95.06 202 LEU A C 1
ATOM 1561 O O . LEU A 1 202 ? -18.020 -6.140 12.447 1.00 95.06 202 LEU A O 1
ATOM 1565 N N . THR A 1 203 ? -17.506 -5.993 14.624 1.00 95.38 203 THR A N 1
ATOM 1566 C CA . THR A 1 203 ? -18.731 -5.279 14.987 1.00 95.38 203 THR A CA 1
ATOM 1567 C C . THR A 1 203 ? -18.399 -3.839 15.342 1.00 95.38 203 THR A C 1
ATOM 1569 O O . THR A 1 203 ? -17.452 -3.574 16.083 1.00 95.38 203 THR A O 1
ATOM 1572 N N . LEU A 1 204 ? -19.166 -2.907 14.778 1.00 95.88 204 LEU A N 1
ATOM 1573 C CA . LEU A 1 204 ? -19.126 -1.499 15.138 1.00 95.88 204 LEU A CA 1
ATOM 1574 C C . LEU A 1 204 ? -20.427 -1.133 15.844 1.00 95.88 204 LEU A C 1
ATOM 1576 O O . LEU A 1 204 ? -21.498 -1.501 15.366 1.00 95.88 204 LEU A O 1
ATOM 1580 N N . HIS A 1 205 ? -20.345 -0.374 16.933 1.00 92.56 205 HIS A N 1
ATOM 1581 C CA . HIS A 1 205 ? -21.512 0.081 17.688 1.00 92.56 205 HIS A CA 1
ATOM 1582 C C . HIS A 1 205 ? -21.636 1.604 17.691 1.00 92.56 205 HIS A C 1
ATOM 1584 O O . HIS A 1 205 ? -20.655 2.351 17.593 1.00 92.56 205 HIS A O 1
ATOM 1590 N N . ALA A 1 206 ? -22.879 2.068 17.809 1.00 91.75 206 ALA A N 1
ATOM 1591 C CA . ALA A 1 206 ? -23.169 3.451 18.142 1.00 91.75 206 ALA A CA 1
ATOM 1592 C C . ALA A 1 206 ? -22.762 3.731 19.594 1.00 91.75 206 ALA A C 1
ATOM 1594 O O . ALA A 1 206 ? -22.918 2.868 20.455 1.00 91.75 206 ALA A O 1
ATOM 1595 N N . TRP A 1 207 ? -22.272 4.943 19.851 1.00 87.88 207 TRP A N 1
ATOM 1596 C CA . TRP A 1 207 ? -22.050 5.418 21.208 1.00 87.88 207 TRP A CA 1
ATOM 1597 C C . TRP A 1 207 ? -23.392 5.531 21.936 1.00 87.88 207 TRP A C 1
ATOM 1599 O O . TRP A 1 207 ? -24.361 6.051 21.378 1.00 87.88 207 TRP A O 1
ATOM 1609 N N . GLN A 1 208 ? -23.453 5.052 23.171 1.00 85.69 208 GLN A N 1
ATOM 1610 C CA . GLN A 1 208 ? -24.612 5.158 24.047 1.00 85.69 208 GLN A CA 1
ATOM 1611 C C . GLN A 1 208 ? -24.255 5.958 25.301 1.00 85.69 208 GLN A C 1
ATOM 1613 O O . GLN A 1 208 ? -23.103 6.050 25.704 1.00 85.69 208 GLN A O 1
ATOM 1618 N N . VAL A 1 209 ? -25.268 6.495 25.984 1.00 78.12 209 VAL A N 1
ATOM 1619 C CA . VAL A 1 209 ? -25.088 7.286 27.220 1.00 78.12 209 VAL A CA 1
ATOM 1620 C C . VAL A 1 209 ? -24.327 6.509 28.308 1.00 78.12 209 VAL A C 1
ATOM 1622 O O . VAL A 1 209 ? -23.590 7.096 29.094 1.00 78.12 209 VAL A O 1
ATOM 1625 N N . LYS A 1 210 ? -24.463 5.177 28.333 1.00 79.69 210 LYS A N 1
ATOM 1626 C CA . LYS A 1 210 ? -23.743 4.293 29.265 1.00 79.69 210 LYS A CA 1
ATOM 1627 C C . LYS A 1 210 ? -22.232 4.212 29.001 1.00 79.69 210 LYS A C 1
ATOM 1629 O O . LYS A 1 210 ? -21.500 3.812 29.898 1.00 79.69 210 LYS A O 1
ATOM 1634 N N . ASP A 1 211 ? -21.789 4.571 27.796 1.00 77.00 211 ASP A N 1
ATOM 1635 C CA . ASP A 1 211 ? -20.382 4.517 27.386 1.00 77.00 211 ASP A CA 1
ATOM 1636 C C . ASP A 1 211 ? -19.622 5.781 27.833 1.00 77.00 211 ASP A C 1
ATOM 1638 O O . ASP A 1 211 ? -18.393 5.812 27.831 1.00 77.00 211 ASP A O 1
ATOM 1642 N N . GLY A 1 212 ? -20.352 6.807 28.292 1.00 76.75 212 GLY A N 1
ATOM 1643 C CA . GLY A 1 212 ? -19.810 7.999 28.931 1.00 76.75 212 GLY A CA 1
ATOM 1644 C C . GLY A 1 212 ? -20.388 9.302 28.385 1.00 76.75 212 GLY A C 1
ATOM 1645 O O . GLY A 1 212 ? -21.368 9.333 27.637 1.00 76.75 212 GLY A O 1
ATOM 1646 N N . VAL A 1 213 ? -19.748 10.404 28.776 1.00 79.81 213 VAL A N 1
ATOM 1647 C CA . VAL A 1 213 ? -20.113 11.757 28.343 1.00 79.81 213 VAL A CA 1
ATOM 1648 C C . VAL A 1 213 ? -19.612 12.000 26.923 1.00 79.81 213 VAL A C 1
ATOM 1650 O O . VAL A 1 213 ? -18.487 11.626 26.581 1.00 79.81 213 VAL A O 1
ATOM 1653 N N . GLU A 1 214 ? -20.437 12.654 26.105 1.00 77.94 214 GLU A N 1
ATOM 1654 C CA . GLU A 1 214 ? -20.039 13.056 24.760 1.00 77.94 214 GLU A CA 1
ATOM 1655 C C . GLU A 1 214 ? -18.758 13.895 24.789 1.00 77.94 214 GLU A C 1
ATOM 1657 O O . GLU A 1 214 ? -18.615 14.831 25.577 1.00 77.94 214 GLU A O 1
ATOM 1662 N N . ASN A 1 215 ? -17.815 13.566 23.910 1.00 83.69 215 ASN A N 1
ATOM 1663 C CA . ASN A 1 215 ? -16.535 14.250 23.836 1.00 83.69 215 ASN A CA 1
ATOM 1664 C C . ASN A 1 215 ? -16.110 14.472 22.368 1.00 83.69 215 ASN A C 1
ATOM 1666 O O . ASN A 1 215 ? -16.653 13.847 21.451 1.00 83.69 215 ASN A O 1
ATOM 1670 N N . PRO A 1 216 ? -15.121 15.347 22.104 1.00 85.94 216 PRO A N 1
ATOM 1671 C CA . PRO A 1 216 ? -14.652 15.606 20.741 1.00 85.94 216 PRO A CA 1
ATOM 1672 C C . PRO A 1 216 ? -14.090 14.368 20.021 1.00 85.94 216 PRO A C 1
ATOM 1674 O O . PRO A 1 216 ? -14.144 14.288 18.792 1.00 85.94 216 PRO A O 1
ATOM 1677 N N . ALA A 1 217 ? -13.559 13.389 20.763 1.00 85.12 217 ALA A N 1
ATOM 1678 C CA . ALA A 1 217 ? -13.036 12.146 20.199 1.00 85.12 217 ALA A CA 1
ATOM 1679 C C . ALA A 1 217 ? -14.156 11.257 19.628 1.00 85.12 217 ALA A C 1
ATOM 1681 O O . ALA A 1 217 ? -13.964 10.598 18.604 1.00 85.12 217 ALA A O 1
ATOM 1682 N N . MET A 1 218 ? -15.349 11.302 20.220 1.00 87.50 218 MET A N 1
ATOM 1683 C CA . MET A 1 218 ? -16.535 10.612 19.722 1.00 87.50 218 MET A CA 1
ATOM 1684 C C . MET A 1 218 ? -16.969 11.170 18.359 1.00 87.50 218 MET A C 1
ATOM 1686 O O . MET A 1 218 ? -17.103 10.405 17.403 1.00 87.50 218 MET A O 1
ATOM 1690 N N . GLN A 1 219 ? -17.028 12.497 18.203 1.00 87.00 219 GLN A N 1
ATOM 1691 C CA . GLN A 1 219 ? -17.304 13.137 16.906 1.00 87.00 219 GLN A CA 1
ATOM 1692 C C . GLN A 1 219 ? -16.244 12.785 15.851 1.00 87.00 219 GLN A C 1
ATOM 1694 O O . GLN A 1 219 ? -16.554 12.437 14.708 1.00 87.00 219 GLN A O 1
ATOM 1699 N N . ALA A 1 220 ? -14.967 12.769 16.244 1.00 88.06 220 ALA A N 1
ATOM 1700 C CA . ALA A 1 220 ? -13.879 12.336 15.372 1.00 88.06 220 ALA A CA 1
ATOM 1701 C C . ALA A 1 220 ? -13.927 10.833 15.032 1.00 88.06 220 ALA A C 1
ATOM 1703 O O . ALA A 1 220 ? -13.270 10.415 14.077 1.00 88.06 220 ALA A O 1
ATOM 1704 N N . SER A 1 221 ? -14.724 10.027 15.738 1.00 91.81 221 SER A N 1
ATOM 1705 C CA . SER A 1 221 ? -14.874 8.579 15.534 1.00 91.81 221 SER A CA 1
ATOM 1706 C C . SER A 1 221 ? -16.039 8.196 14.620 1.00 91.81 221 SER A C 1
ATOM 1708 O O . SER A 1 221 ? -16.095 7.055 14.179 1.00 91.81 221 SER A O 1
ATOM 1710 N N . VAL A 1 222 ? -16.900 9.144 14.239 1.00 92.69 222 VAL A N 1
ATOM 1711 C CA . VAL A 1 222 ? -18.107 8.893 13.434 1.00 92.69 222 VAL A CA 1
ATOM 1712 C C . VAL A 1 222 ? -17.824 8.122 12.137 1.00 92.69 222 VAL A C 1
ATOM 1714 O O . VAL A 1 222 ? -16.980 8.524 11.324 1.00 92.69 222 VAL A O 1
ATOM 1717 N N . VAL A 1 223 ? -18.590 7.050 11.929 1.00 92.38 223 VAL A N 1
ATOM 1718 C CA . VAL A 1 223 ? -18.687 6.251 10.703 1.00 92.38 223 VAL A CA 1
ATOM 1719 C C . VAL A 1 223 ? -20.160 6.050 10.351 1.00 92.38 223 VAL A C 1
ATOM 1721 O O . VAL A 1 223 ? -20.903 5.428 11.101 1.00 92.38 223 VAL A O 1
ATOM 1724 N N . GLY A 1 224 ? -20.582 6.546 9.187 1.00 89.44 224 GLY A N 1
ATOM 1725 C CA . GLY A 1 224 ? -21.937 6.325 8.675 1.00 89.44 224 GLY A CA 1
ATOM 1726 C C . GLY A 1 224 ? -22.089 4.965 7.984 1.00 89.44 224 GLY A C 1
ATOM 1727 O O . GLY A 1 224 ? -21.307 4.632 7.080 1.00 89.44 224 GLY A O 1
ATOM 1728 N N . HIS A 1 225 ? -23.113 4.204 8.369 1.00 90.44 225 HIS A N 1
ATOM 1729 C CA . HIS A 1 225 ? -23.467 2.918 7.767 1.00 90.44 225 HIS A CA 1
ATOM 1730 C C . HIS A 1 225 ? -24.983 2.690 7.826 1.00 90.44 225 HIS A C 1
ATOM 1732 O O . HIS A 1 225 ? -25.550 2.684 8.907 1.00 90.44 225 HIS A O 1
ATOM 1738 N N . GLU A 1 226 ? -25.632 2.528 6.667 1.00 88.50 226 GLU A N 1
ATOM 1739 C CA . GLU A 1 226 ? -27.065 2.174 6.564 1.00 88.50 226 GLU A CA 1
ATOM 1740 C C . GLU A 1 226 ? -28.004 3.081 7.383 1.00 88.50 226 GLU A C 1
ATOM 1742 O O . GLU A 1 226 ? -28.951 2.635 8.017 1.00 88.50 226 GLU A O 1
ATOM 1747 N N . GLY A 1 227 ? -27.726 4.390 7.384 1.00 85.75 227 GLY A N 1
ATOM 1748 C CA . GLY A 1 227 ? -28.500 5.374 8.150 1.00 85.75 227 GLY A CA 1
ATOM 1749 C C . GLY A 1 227 ? -28.162 5.426 9.645 1.00 85.75 227 GLY A C 1
ATOM 1750 O O . GLY A 1 227 ? -28.696 6.276 10.350 1.00 85.75 227 GLY A O 1
ATOM 1751 N N . MET A 1 228 ? -27.248 4.577 10.122 1.00 89.75 228 MET A N 1
ATOM 1752 C CA . MET A 1 228 ? -26.725 4.589 11.487 1.00 89.75 228 MET A CA 1
ATOM 1753 C C . MET A 1 228 ? -25.372 5.301 11.578 1.00 89.75 228 MET A C 1
ATOM 1755 O O . MET A 1 228 ? -24.570 5.300 10.636 1.00 89.75 228 MET A O 1
ATOM 1759 N N . THR A 1 229 ? -25.102 5.859 12.757 1.00 93.31 229 THR A N 1
ATOM 1760 C CA . THR A 1 229 ? -23.831 6.499 13.110 1.00 93.31 229 THR A CA 1
ATOM 1761 C C . THR A 1 229 ? -23.100 5.629 14.126 1.00 93.31 229 THR A C 1
ATOM 1763 O O . THR A 1 229 ? -23.538 5.477 15.267 1.00 93.31 229 THR A O 1
ATOM 1766 N N . LEU A 1 230 ? -21.982 5.046 13.709 1.00 94.94 230 LEU A N 1
ATOM 1767 C CA . LEU A 1 230 ? -21.173 4.120 14.498 1.00 94.94 230 LEU A CA 1
ATOM 1768 C C . LEU A 1 230 ? -19.887 4.816 14.960 1.00 94.94 230 LEU A C 1
ATOM 1770 O O . LEU A 1 230 ? -19.355 5.671 14.252 1.00 94.94 230 LEU A O 1
ATOM 1774 N N . HIS A 1 231 ? -19.404 4.469 16.151 1.00 95.12 231 HIS A N 1
ATOM 1775 C CA . HIS A 1 231 ? -18.326 5.196 16.839 1.00 95.12 231 HIS A CA 1
ATOM 1776 C C . HIS A 1 231 ? -17.278 4.267 17.456 1.00 95.12 231 HIS A C 1
ATOM 1778 O O . HIS A 1 231 ? -16.116 4.653 17.593 1.00 95.12 231 HIS A O 1
ATOM 1784 N N . LEU A 1 232 ? -17.701 3.060 17.833 1.00 94.88 232 LEU A N 1
ATOM 1785 C CA . LEU A 1 232 ? -16.932 2.115 18.629 1.00 94.88 232 LEU A CA 1
ATOM 1786 C C . LEU A 1 232 ? -16.645 0.849 17.826 1.00 94.88 232 LEU A C 1
ATOM 1788 O O . LEU A 1 232 ? -17.507 0.402 17.071 1.00 94.88 232 LEU A O 1
ATOM 1792 N N . VAL A 1 233 ? -15.468 0.259 18.023 1.00 95.06 233 VAL A N 1
ATOM 1793 C CA . VAL A 1 233 ? -15.170 -1.123 17.631 1.00 95.06 233 VAL A CA 1
ATOM 1794 C C . VAL A 1 233 ? -15.399 -2.020 18.838 1.00 95.06 233 VAL A C 1
ATOM 1796 O O . VAL A 1 233 ? -14.830 -1.781 19.905 1.00 95.06 233 VAL A O 1
ATOM 1799 N N . CYS A 1 234 ? -16.225 -3.047 18.670 1.00 92.75 234 CYS A N 1
ATOM 1800 C CA . CYS A 1 234 ? -16.614 -3.915 19.769 1.00 92.75 234 CYS A CA 1
ATOM 1801 C C . CYS A 1 234 ? -15.499 -4.861 20.180 1.00 92.75 234 CYS A C 1
ATOM 1803 O O . CYS A 1 234 ? -14.845 -5.495 19.347 1.00 92.75 234 CYS A O 1
ATOM 1805 N N . ARG A 1 235 ? -15.337 -5.022 21.486 1.00 90.31 235 ARG A N 1
ATOM 1806 C CA . ARG A 1 235 ? -14.492 -6.051 22.069 1.00 90.31 235 ARG A CA 1
ATOM 1807 C C . ARG A 1 235 ? -15.184 -7.408 21.953 1.00 90.31 235 ARG A C 1
ATOM 1809 O O . ARG A 1 235 ? -16.368 -7.546 22.247 1.00 90.31 235 ARG A O 1
ATOM 1816 N N . THR A 1 236 ? -14.431 -8.428 21.553 1.00 87.31 236 THR A N 1
ATOM 1817 C CA . THR A 1 236 ? -14.915 -9.818 21.467 1.00 87.31 236 THR A CA 1
ATOM 1818 C C . THR A 1 236 ? -14.301 -10.722 22.532 1.00 87.31 236 THR A C 1
ATOM 1820 O O . THR A 1 236 ? -14.809 -11.814 22.780 1.00 87.31 236 THR A O 1
ATOM 1823 N N . ALA A 1 237 ? -13.226 -10.283 23.195 1.00 77.25 237 ALA A N 1
ATOM 1824 C CA . ALA A 1 237 ? -12.620 -11.033 24.286 1.00 77.25 237 ALA A CA 1
ATOM 1825 C C . ALA A 1 237 ? -13.517 -11.048 25.535 1.00 77.25 237 ALA A C 1
ATOM 1827 O O . ALA A 1 237 ? -14.080 -10.031 25.943 1.00 77.25 237 ALA A O 1
ATOM 1828 N N . VAL A 1 238 ? -13.594 -12.199 26.206 1.00 64.69 238 VAL A N 1
ATOM 1829 C CA . VAL A 1 238 ? -14.236 -12.309 27.525 1.00 64.69 238 VAL A CA 1
ATOM 1830 C C . VAL A 1 238 ? -13.467 -11.410 28.510 1.00 64.69 238 VAL A C 1
ATOM 1832 O O . VAL A 1 238 ? -12.233 -11.371 28.454 1.00 64.69 238 VAL A O 1
ATOM 1835 N N . PRO A 1 239 ? -14.128 -10.610 29.370 1.00 58.66 239 PRO A N 1
ATOM 1836 C CA . PRO A 1 239 ? -13.431 -9.872 30.424 1.00 58.66 239 PRO A CA 1
ATOM 1837 C C . PRO A 1 239 ? -12.583 -10.842 31.249 1.00 58.66 239 PRO A C 1
ATOM 1839 O O . PRO A 1 239 ? -13.086 -11.895 31.647 1.00 58.66 239 PRO A O 1
ATOM 1842 N N . LEU A 1 240 ? -11.308 -10.517 31.488 1.00 53.69 240 LEU A N 1
ATOM 1843 C CA . LEU A 1 240 ? -10.478 -11.334 32.372 1.00 53.69 240 LEU A CA 1
ATOM 1844 C C . LEU A 1 240 ? -11.187 -11.442 33.734 1.00 53.69 240 LEU A C 1
ATOM 1846 O O . LEU A 1 240 ? -11.659 -10.420 34.246 1.00 53.69 240 LEU A O 1
ATOM 1850 N N . PRO A 1 241 ? -11.313 -12.647 34.321 1.00 53.19 241 PRO A N 1
ATOM 1851 C CA . PRO A 1 241 ? -11.886 -12.777 35.649 1.00 53.19 241 PRO A CA 1
ATOM 1852 C C . PRO A 1 241 ? -11.056 -11.939 36.623 1.00 53.19 241 PRO A C 1
ATOM 1854 O O . PRO A 1 241 ? -9.829 -12.034 36.642 1.00 53.19 241 PRO A O 1
ATOM 1857 N N . ILE A 1 242 ? -11.724 -11.103 37.422 1.00 57.28 242 ILE A N 1
ATOM 1858 C CA . ILE A 1 242 ? -11.072 -10.366 38.507 1.00 57.28 242 ILE A CA 1
ATOM 1859 C C . ILE A 1 242 ? -10.459 -11.432 39.432 1.00 57.28 242 ILE A C 1
ATOM 1861 O O . ILE A 1 242 ? -11.221 -12.253 39.953 1.00 57.28 242 ILE A O 1
ATOM 1865 N N . PRO A 1 243 ? -9.128 -11.463 39.642 1.00 53.06 243 PRO A N 1
ATOM 1866 C CA . PRO A 1 243 ? -8.457 -12.556 40.357 1.00 53.06 243 PRO A CA 1
ATOM 1867 C C . PRO A 1 243 ? -8.937 -12.746 41.806 1.00 53.06 243 PRO A C 1
ATOM 1869 O O . PRO A 1 243 ? -8.715 -13.798 42.392 1.00 53.06 243 PRO A O 1
ATOM 1872 N N . TRP A 1 244 ? -9.647 -11.762 42.362 1.00 66.44 244 TRP A N 1
ATOM 1873 C CA . TRP A 1 244 ? -10.197 -11.767 43.720 1.00 66.44 244 TRP A CA 1
ATOM 1874 C C . TRP A 1 244 ? -11.729 -11.931 43.766 1.00 66.44 244 TRP A C 1
ATOM 1876 O O . TRP A 1 244 ? -12.346 -11.695 44.802 1.00 66.44 244 TRP A O 1
ATOM 1886 N N . GLY A 1 245 ? -12.357 -12.331 42.654 1.00 54.44 245 GLY A N 1
ATOM 1887 C CA . GLY A 1 245 ? -13.814 -12.397 42.518 1.00 54.44 245 GLY A CA 1
ATOM 1888 C C . GLY A 1 245 ? -14.454 -11.022 42.286 1.00 54.44 245 GLY A C 1
ATOM 1889 O O . GLY A 1 245 ? -13.819 -9.979 42.442 1.00 54.44 245 GLY A O 1
ATOM 1890 N N . ARG A 1 246 ? -15.727 -10.998 41.864 1.00 54.75 246 ARG A N 1
ATOM 1891 C CA . ARG A 1 246 ? -16.497 -9.742 41.838 1.00 54.75 246 ARG A CA 1
ATOM 1892 C C . ARG A 1 246 ? -16.619 -9.242 43.284 1.00 54.75 246 ARG A C 1
ATOM 1894 O O . ARG A 1 246 ? -16.991 -10.057 44.130 1.00 54.75 246 ARG A O 1
ATOM 1901 N N . PRO A 1 247 ? -16.344 -7.958 43.587 1.00 55.53 247 PRO A N 1
ATOM 1902 C CA . PRO A 1 247 ? -16.618 -7.427 44.916 1.00 55.53 247 PRO A CA 1
ATOM 1903 C C . PRO A 1 247 ? -18.081 -7.711 45.259 1.00 55.53 247 PRO A C 1
ATOM 1905 O O . PRO A 1 247 ? -18.968 -7.501 44.424 1.00 55.53 247 PRO A O 1
ATOM 1908 N N . ALA A 1 248 ? -18.312 -8.261 46.454 1.00 57.53 248 ALA A N 1
ATOM 1909 C CA . ALA A 1 248 ? -19.658 -8.520 46.942 1.00 57.53 248 ALA A CA 1
ATOM 1910 C C . ALA A 1 248 ? -20.488 -7.233 46.795 1.00 57.53 248 ALA A C 1
ATOM 1912 O O . ALA A 1 248 ? -19.946 -6.148 47.043 1.00 57.53 248 ALA A O 1
ATOM 1913 N N . PRO A 1 249 ? -21.766 -7.319 46.379 1.00 59.66 249 PRO A N 1
ATOM 1914 C CA . PRO A 1 249 ? -22.634 -6.154 46.357 1.00 59.66 249 PRO A CA 1
ATOM 1915 C C . PRO A 1 249 ? -22.541 -5.482 47.722 1.00 59.66 249 PRO A C 1
ATOM 1917 O O . PRO A 1 249 ? -22.764 -6.138 48.743 1.00 59.66 249 PRO A O 1
ATOM 1920 N N . LEU A 1 250 ? -22.162 -4.203 47.750 1.00 54.53 250 LEU A N 1
ATOM 1921 C CA . LEU A 1 250 ? -22.256 -3.423 48.971 1.00 54.53 250 LEU A CA 1
ATOM 1922 C C . LEU A 1 250 ? -23.733 -3.439 49.354 1.00 54.53 250 LEU A C 1
ATOM 1924 O O . LEU A 1 250 ? -24.557 -2.804 48.697 1.00 54.53 250 LEU A O 1
ATOM 1928 N N . LEU A 1 251 ? -24.069 -4.224 50.377 1.00 56.41 251 LEU A N 1
ATOM 1929 C CA . LEU A 1 251 ? -25.346 -4.131 51.061 1.00 56.41 251 LEU A CA 1
ATOM 1930 C C . LEU A 1 251 ? -25.375 -2.731 51.664 1.00 56.41 251 LEU A C 1
ATOM 1932 O O . LEU A 1 251 ? -24.848 -2.504 52.750 1.00 56.41 251 LEU A O 1
ATOM 1936 N N . VAL A 1 252 ? -25.914 -1.770 50.915 1.00 55.91 252 VAL A N 1
ATOM 1937 C CA . VAL A 1 252 ? -26.236 -0.454 51.451 1.00 55.91 252 VAL A CA 1
ATOM 1938 C C . VAL A 1 252 ? -27.251 -0.722 52.560 1.00 55.91 252 VAL A C 1
ATOM 1940 O O . VAL A 1 252 ? -28.316 -1.273 52.263 1.00 55.91 252 VAL A O 1
ATOM 1943 N N . PRO A 1 253 ? -26.949 -0.413 53.833 1.00 55.19 253 PRO A N 1
ATOM 1944 C CA . PRO A 1 253 ? -27.936 -0.547 54.886 1.00 55.19 253 PRO A CA 1
ATOM 1945 C C . PRO A 1 253 ? -29.118 0.334 54.502 1.00 55.19 253 PRO A C 1
ATOM 1947 O O . PRO A 1 253 ? -28.951 1.538 54.294 1.00 55.19 253 PRO A O 1
ATOM 1950 N N . VAL A 1 254 ? -30.302 -0.264 54.378 1.00 55.06 254 VAL A N 1
ATOM 1951 C CA . VAL A 1 254 ? -31.540 0.504 54.263 1.00 55.06 254 VAL A CA 1
ATOM 1952 C C . VAL A 1 254 ? -31.567 1.459 55.462 1.00 55.06 254 VAL A C 1
ATOM 1954 O O . VAL A 1 254 ? -31.442 0.998 56.602 1.00 55.06 254 VAL A O 1
ATOM 1957 N N . PRO A 1 255 ? -31.664 2.784 55.256 1.00 50.62 255 PRO A N 1
ATOM 1958 C CA . PRO A 1 255 ? -31.743 3.717 56.365 1.00 50.62 255 PRO A CA 1
ATOM 1959 C C . PRO A 1 255 ? -32.956 3.357 57.230 1.00 50.62 255 PRO A C 1
ATOM 1961 O O . PRO A 1 255 ? -34.083 3.331 56.737 1.00 50.62 255 PRO A O 1
ATOM 1964 N N . ARG A 1 256 ? -32.735 3.124 58.531 1.00 54.12 256 ARG A N 1
ATOM 1965 C CA . ARG A 1 256 ? -33.754 2.756 59.545 1.00 54.12 256 ARG A CA 1
ATOM 1966 C C . ARG A 1 256 ? -34.948 3.720 59.677 1.00 54.12 256 ARG A C 1
ATOM 1968 O O . ARG A 1 256 ? -35.848 3.485 60.472 1.00 54.12 256 ARG A O 1
ATOM 1975 N N . TRP A 1 257 ? -34.988 4.797 58.902 1.00 56.81 257 TRP A N 1
ATOM 1976 C CA . TRP A 1 257 ? -36.053 5.797 58.915 1.00 56.81 257 TRP A CA 1
ATOM 1977 C C . TRP A 1 257 ? -37.247 5.407 58.026 1.00 56.81 257 TRP A C 1
ATOM 1979 O O . TRP A 1 257 ? -38.304 6.019 58.142 1.00 56.81 257 TRP A O 1
ATOM 1989 N N . ILE A 1 258 ? -37.119 4.373 57.181 1.00 50.81 258 ILE A N 1
ATOM 1990 C CA . ILE A 1 258 ? -38.236 3.865 56.361 1.00 50.81 258 ILE A CA 1
ATOM 1991 C C . ILE A 1 258 ? -39.153 2.922 57.169 1.00 50.81 258 ILE A C 1
ATOM 1993 O O . ILE A 1 258 ? -40.358 2.900 56.933 1.00 50.81 258 ILE A O 1
ATOM 1997 N N . GLU A 1 259 ? -38.656 2.238 58.207 1.00 46.81 259 GLU A N 1
ATOM 1998 C CA . GLU A 1 259 ? -39.489 1.350 59.046 1.00 46.81 259 GLU A CA 1
ATOM 1999 C C . GLU A 1 259 ? -40.441 2.107 59.993 1.00 46.81 259 GLU A C 1
ATOM 2001 O O . GLU A 1 259 ? -41.468 1.570 60.403 1.00 46.81 259 GLU A O 1
ATOM 2006 N N . ALA A 1 260 ? -40.178 3.384 60.290 1.00 51.12 260 ALA A N 1
ATOM 2007 C CA . ALA A 1 260 ? -41.023 4.175 61.191 1.00 51.12 260 ALA A CA 1
ATOM 2008 C C . ALA A 1 260 ? -42.331 4.686 60.551 1.00 51.12 260 ALA A C 1
ATOM 2010 O O . ALA A 1 260 ? -43.176 5.237 61.255 1.00 51.12 260 ALA A O 1
ATOM 2011 N N . SER A 1 261 ? -42.526 4.506 59.238 1.00 52.25 261 SER A N 1
ATOM 2012 C CA . SER A 1 261 ? -43.717 4.999 58.524 1.00 52.25 261 SER A CA 1
ATOM 2013 C C . SER A 1 261 ? -44.728 3.914 58.129 1.00 52.25 261 SER A C 1
ATOM 2015 O O . SER A 1 261 ? -45.815 4.254 57.674 1.00 52.25 261 SER A O 1
ATOM 2017 N N . GLN A 1 262 ? -44.441 2.628 58.377 1.00 50.91 262 GLN A N 1
ATOM 2018 C CA . GLN A 1 262 ? -45.396 1.531 58.128 1.00 50.91 262 GLN A CA 1
ATOM 2019 C C . GLN A 1 262 ? -46.061 0.956 59.393 1.00 50.91 262 GLN A C 1
ATOM 2021 O O . GLN A 1 262 ? -47.022 0.203 59.282 1.00 50.91 262 GLN A O 1
ATOM 2026 N N . GLY A 1 263 ? -45.632 1.351 60.597 1.00 50.34 263 GLY A N 1
ATOM 2027 C CA . GLY A 1 263 ? -46.204 0.873 61.868 1.00 50.34 263 GLY A CA 1
ATOM 2028 C C . GLY A 1 263 ? -47.334 1.722 62.467 1.00 50.34 263 GLY A C 1
ATOM 2029 O O . GLY A 1 263 ? -47.742 1.466 63.595 1.00 50.34 263 GLY A O 1
ATOM 2030 N N . ARG A 1 264 ? -47.828 2.756 61.771 1.00 50.06 264 ARG A N 1
ATOM 2031 C CA . ARG A 1 264 ? -48.826 3.701 62.312 1.00 50.06 264 ARG A CA 1
ATOM 2032 C C . ARG A 1 264 ? -50.069 3.823 61.419 1.00 50.06 264 ARG A C 1
ATOM 2034 O O . ARG A 1 264 ? -50.479 4.922 61.084 1.00 50.06 264 ARG A O 1
ATOM 2041 N N . MET A 1 265 ? -50.640 2.691 61.001 1.00 45.44 265 MET A N 1
ATOM 2042 C CA . MET A 1 265 ? -51.983 2.616 60.388 1.00 45.44 265 MET A CA 1
ATOM 2043 C C . MET A 1 265 ? -52.729 1.317 60.750 1.00 45.44 265 MET A C 1
ATOM 2045 O O . MET A 1 265 ? -53.487 0.784 59.951 1.00 45.44 265 MET A O 1
ATOM 2049 N N . MET A 1 266 ? -52.520 0.781 61.953 1.00 45.97 266 MET A N 1
ATOM 2050 C CA . MET A 1 266 ? -53.408 -0.234 62.533 1.00 45.97 266 MET A CA 1
ATOM 2051 C C . MET A 1 266 ? -53.459 -0.019 64.042 1.00 45.97 266 MET A C 1
ATOM 2053 O O . MET A 1 266 ? -52.642 -0.571 64.769 1.00 45.97 266 MET A O 1
ATOM 2057 N N . ASN A 1 267 ? -54.318 0.909 64.461 1.00 45.69 267 ASN A N 1
ATOM 2058 C CA . ASN A 1 267 ? -55.038 0.943 65.739 1.00 45.69 267 ASN A CA 1
ATOM 2059 C C . ASN A 1 267 ? -55.794 2.279 65.794 1.00 45.69 267 ASN A C 1
ATOM 2061 O O . ASN A 1 267 ? -55.344 3.236 66.423 1.00 45.69 267 ASN A O 1
ATOM 2065 N N . GLU A 1 268 ? -56.914 2.324 65.077 1.00 42.12 268 GLU A N 1
ATOM 2066 C CA . GLU A 1 268 ? -58.134 2.983 65.551 1.00 42.12 268 GLU A CA 1
ATOM 2067 C C . GLU A 1 268 ? -59.178 1.887 65.774 1.00 42.12 268 GLU A C 1
ATOM 2069 O O . GLU A 1 268 ? -59.196 0.937 64.952 1.00 42.12 268 GLU A O 1
#

Nearest PDB structures (foldseek):
  6la8-assembly1_S  TM=5.923E-01  e=2.410E+00  Homo sapiens
  4ets-assembly1_B  TM=6.498E-01  e=3.996E+00  Campylobacter jejuni subsp. jejuni
  5aim-assembly1_A  TM=6.456E-01  e=8.296E+00  Saccharomyces cerevisiae
  6wfq-assembly1_D  TM=2.116E-01  e=3.774E-01  Escherichia coli
  6wfq-assembly1_C  TM=1.757E-01  e=1.228E+00  Escherichia coli

pLDDT: mean 81.59, std 14.29, range [42.12, 97.19]

Radius of gyration: 32.85 Å; Cα contacts (8 Å, |Δi|>4): 278; chains: 1; bounding box: 87×44×106 Å

Organism: NCBI:txid889282

Secondary structure (DSSP, 8-state):
-HHHHHHHHHHHHHHHHH--TTEETTEEEHHHHHHGGGSSTTS---SSHHHHHHHHHHHHHTTSS-EEPPPP-TTS-HHHHHHH-EEETTEEE-EEESS-HHHHHHHHHHHHHHS-HHHHHHHHHHHHHHHHHHHHHTTPPPGGGS-HHHHHHHHHHHHHHSSSPEEHHHHHHHHHHTTTTTT--HHHHHHHHHHHHHTTSS-EE---GGG-S--HHHHHH-EEETTEEE-EEPP-SPPPPPTT-SPPP--PPPPTTSGGGTSSSS--

Sequence (268 aa):
MNASLRAFASGMESAARSVTEGVHDDGVFIAPLFRLPRERDGVPACPTLSAFKARLLQAYNRGLLELATCQRAEDVNPLVVAASAVRSRRTTFHLVQRWSRRTMFAALDDVVGALSPKAYAAAKDFARKVHEDEKRREGRPRLLTLPLDAFAARVQAVVNESSHDALIVELFRELDDRGEVTGLGLSAFKARLRGAHRTGLLTLHAWQVKDGVENPAMQASVVGHEGMTLHLVCRTAVPLPIPWGRPAPLLVPVPRWIEASQGRMMNE

Solvent-accessible surface area (backbone atoms only — not comparable to full-atom values): 15753 Å² total; per-residue (Å²): 112,70,67,66,45,50,54,42,31,55,51,50,34,54,50,38,58,77,52,79,72,60,59,54,91,70,22,23,30,41,46,59,57,65,65,54,60,77,79,50,96,83,53,85,75,54,92,41,72,67,54,40,49,53,50,51,50,52,27,36,78,69,68,60,48,43,70,35,64,75,75,94,55,95,88,56,63,64,66,56,50,62,63,16,54,42,76,54,97,95,46,63,28,23,22,38,33,38,68,33,75,66,55,52,54,51,52,49,51,52,50,58,70,67,42,52,73,70,56,42,51,53,50,50,54,48,53,50,49,55,53,54,24,49,59,59,29,70,80,56,77,44,51,78,77,41,56,66,66,60,34,32,52,51,54,46,53,59,31,42,74,48,96,52,61,31,46,44,44,58,50,51,48,56,35,44,74,39,23,31,36,75,97,47,50,71,70,57,49,49,53,48,52,51,51,26,34,77,71,68,63,43,54,65,37,57,81,49,75,89,80,47,79,91,47,74,60,53,68,67,17,61,41,84,53,97,93,41,65,26,25,29,40,54,51,82,60,77,79,78,76,59,93,84,53,79,80,74,79,80,79,72,75,76,66,78,73,63,66,72,72,74,75,81,83,82,86,132

Mean predicted aligned error: 16.85 Å